Protein AF-A0A976L1T9-F1 (afdb_monomer_lite)

Sequence (198 aa):
MYKLLLKQFIIVALIILAILSIVFGAVLPWMKSSLYITALIGVRSGKTQTLDNFKAEFNRPLDFYSPIGDEEIVKFLGSDVISSAIVQNKQSPQIKQLVQLLADYIAPHLLLDDTRHILIGAQLYTMLWQVSGDENSFQKSEFYYKKAYEIGPKLPPVLYGMLDLYRLKGDEVNAEKIRGEILKYWPDDESVKTILKQ

Structure (mmCIF, N/CA/C/O backbone):
data_AF-A0A976L1T9-F1
#
_entry.id   AF-A0A976L1T9-F1
#
loop_
_atom_site.group_PDB
_atom_site.id
_atom_site.type_symbol
_atom_site.label_atom_id
_atom_site.label_alt_id
_atom_site.label_comp_id
_atom_site.label_asym_id
_atom_site.label_entity_id
_atom_site.label_seq_id
_atom_site.pdbx_PDB_ins_code
_atom_site.Cartn_x
_atom_site.Cartn_y
_atom_site.Cartn_z
_atom_site.occupancy
_atom_site.B_iso_or_equiv
_atom_site.auth_seq_id
_atom_site.auth_comp_id
_atom_site.auth_asym_id
_atom_site.auth_atom_id
_atom_site.pdbx_PDB_model_num
ATOM 1 N N . MET A 1 1 ? 22.544 -11.500 -55.490 1.00 69.38 1 MET A N 1
ATOM 2 C CA . MET A 1 1 ? 22.874 -10.245 -54.779 1.00 69.38 1 MET A CA 1
ATOM 3 C C . MET A 1 1 ? 21.749 -9.789 -53.842 1.00 69.38 1 MET A C 1
ATOM 5 O O . MET A 1 1 ? 21.979 -9.746 -52.643 1.00 69.38 1 MET A O 1
ATOM 9 N N . TYR A 1 2 ? 20.519 -9.579 -54.332 1.00 76.38 2 TYR A N 1
ATOM 10 C CA . TYR A 1 2 ? 19.371 -9.123 -53.518 1.00 76.38 2 TYR A CA 1
ATOM 11 C C . TYR A 1 2 ? 19.056 -9.997 -52.283 1.00 76.38 2 TYR A C 1
ATOM 13 O O . TYR A 1 2 ? 18.913 -9.486 -51.178 1.00 76.38 2 TYR A O 1
ATOM 21 N N . LYS A 1 3 ? 19.056 -11.333 -52.429 1.00 79.19 3 LYS A N 1
ATOM 22 C CA . LYS A 1 3 ? 18.840 -12.266 -51.302 1.00 79.19 3 LYS A CA 1
ATOM 23 C C . LYS A 1 3 ? 19.907 -12.172 -50.201 1.00 79.19 3 LYS A C 1
ATOM 25 O O . LYS A 1 3 ? 19.621 -12.512 -49.059 1.00 79.19 3 LYS A O 1
ATOM 30 N N . LEU A 1 4 ? 21.131 -11.760 -50.538 1.00 83.00 4 LEU A N 1
ATOM 31 C CA . LEU A 1 4 ? 22.232 -11.656 -49.576 1.00 83.00 4 LEU A CA 1
ATOM 32 C C . LEU A 1 4 ? 22.112 -10.360 -48.762 1.00 83.00 4 LEU A C 1
ATOM 34 O O . LEU A 1 4 ? 22.218 -10.398 -47.540 1.00 83.00 4 LEU A O 1
ATOM 38 N N . LEU A 1 5 ? 21.776 -9.255 -49.438 1.00 88.38 5 LEU A N 1
ATOM 39 C CA . LEU A 1 5 ? 21.481 -7.964 -48.810 1.00 88.38 5 LEU A CA 1
ATOM 40 C C . LEU A 1 5 ? 20.259 -8.050 -47.882 1.00 88.38 5 LEU A C 1
ATOM 42 O O . LEU A 1 5 ? 20.305 -7.553 -46.762 1.00 88.38 5 LEU A O 1
ATOM 46 N N . LEU A 1 6 ? 19.201 -8.758 -48.298 1.00 92.50 6 LEU A N 1
ATOM 47 C CA . LEU A 1 6 ? 18.017 -8.977 -47.460 1.00 92.50 6 LEU A CA 1
ATOM 48 C C . LEU A 1 6 ? 18.348 -9.764 -46.181 1.00 92.50 6 LEU A C 1
ATOM 50 O O . LEU A 1 6 ? 17.897 -9.400 -45.101 1.00 92.50 6 LEU A O 1
ATOM 54 N N . LYS A 1 7 ? 19.168 -10.820 -46.280 1.00 90.62 7 LYS A N 1
ATOM 55 C CA . LYS A 1 7 ? 19.613 -11.590 -45.105 1.00 90.62 7 LYS A CA 1
ATOM 56 C C . LYS A 1 7 ? 20.437 -10.737 -44.141 1.00 90.62 7 LYS A C 1
ATOM 58 O O . LYS A 1 7 ? 20.210 -10.807 -42.940 1.00 90.62 7 LYS A O 1
ATOM 63 N N . GLN A 1 8 ? 21.361 -9.929 -44.658 1.00 93.88 8 GLN A N 1
ATOM 64 C CA . GLN A 1 8 ? 22.164 -9.017 -43.838 1.00 93.88 8 GLN A CA 1
ATOM 65 C C . GLN A 1 8 ? 21.286 -7.986 -43.125 1.00 93.88 8 GLN A C 1
ATOM 67 O O . GLN A 1 8 ? 21.451 -7.780 -41.927 1.00 93.88 8 GLN A O 1
ATOM 72 N N . PHE A 1 9 ? 20.308 -7.409 -43.826 1.00 96.06 9 PHE A N 1
ATOM 73 C CA . PHE A 1 9 ? 19.349 -6.482 -43.229 1.00 96.06 9 PHE A CA 1
ATOM 74 C C . PHE A 1 9 ? 18.552 -7.127 -42.087 1.00 96.06 9 PHE A C 1
ATOM 76 O O . PHE A 1 9 ? 18.469 -6.557 -41.004 1.00 96.06 9 PHE A O 1
ATOM 83 N N . ILE A 1 10 ? 18.025 -8.340 -42.294 1.00 96.12 10 ILE A N 1
ATOM 84 C CA . ILE A 1 10 ? 17.279 -9.073 -41.258 1.00 96.12 10 ILE A CA 1
ATOM 85 C C . ILE A 1 10 ? 18.162 -9.344 -40.035 1.00 96.12 10 ILE A C 1
ATOM 87 O O . ILE A 1 10 ? 17.720 -9.133 -38.911 1.00 96.12 10 ILE A O 1
ATOM 91 N N . ILE A 1 11 ? 19.412 -9.773 -40.235 1.00 96.94 11 ILE A N 1
ATOM 92 C CA . ILE A 1 11 ? 20.345 -10.033 -39.129 1.00 96.94 11 ILE A CA 1
ATOM 93 C C . ILE A 1 11 ? 20.607 -8.753 -38.330 1.00 96.94 11 ILE A C 1
ATOM 95 O O . ILE A 1 11 ? 20.524 -8.776 -37.105 1.00 96.94 11 ILE A O 1
ATOM 99 N N . VAL A 1 12 ? 20.866 -7.629 -39.003 1.00 96.50 12 VAL A N 1
ATOM 100 C CA . VAL A 1 12 ? 21.076 -6.336 -38.334 1.00 96.50 12 VAL A CA 1
ATOM 101 C C . VAL A 1 12 ? 19.827 -5.910 -37.561 1.00 96.50 12 VAL A C 1
ATOM 103 O O . VAL A 1 12 ? 19.937 -5.521 -36.401 1.00 96.50 12 VAL A O 1
ATOM 106 N N . ALA A 1 13 ? 18.638 -6.044 -38.153 1.00 96.38 13 ALA A N 1
ATOM 107 C CA . ALA A 1 13 ? 17.380 -5.726 -37.482 1.00 96.38 13 ALA A CA 1
ATOM 108 C C . ALA A 1 13 ? 17.155 -6.590 -36.228 1.00 96.38 13 ALA A C 1
ATOM 110 O O . ALA A 1 13 ? 16.763 -6.067 -35.187 1.00 96.38 13 ALA A O 1
ATOM 111 N N . LEU A 1 14 ? 17.455 -7.891 -36.296 1.00 97.12 14 LEU A N 1
ATOM 112 C CA . LEU A 1 14 ? 17.352 -8.799 -35.151 1.00 97.12 14 LEU A CA 1
ATOM 113 C C . LEU A 1 14 ? 18.354 -8.458 -34.043 1.00 97.12 14 LEU A C 1
ATOM 115 O O . LEU A 1 14 ? 17.995 -8.516 -32.871 1.00 97.12 14 LEU A O 1
ATOM 119 N N . ILE A 1 15 ? 19.582 -8.067 -34.393 1.00 97.38 15 ILE A N 1
ATOM 120 C CA . ILE A 1 15 ? 20.583 -7.616 -33.414 1.00 97.38 15 ILE A CA 1
ATOM 121 C C . ILE A 1 15 ? 20.100 -6.346 -32.709 1.00 97.38 15 ILE A C 1
ATOM 123 O O . ILE A 1 15 ? 20.163 -6.267 -31.484 1.00 97.38 15 ILE A O 1
ATOM 127 N N . ILE A 1 16 ? 19.575 -5.373 -33.460 1.00 96.88 16 ILE A N 1
ATOM 128 C CA . ILE A 1 16 ? 19.024 -4.138 -32.888 1.00 96.88 16 ILE A CA 1
ATOM 129 C C . ILE A 1 16 ? 17.862 -4.463 -31.945 1.00 96.88 16 ILE A C 1
ATOM 131 O O . ILE A 1 16 ? 17.845 -3.977 -30.817 1.00 96.88 16 ILE A O 1
ATOM 135 N N . LEU A 1 17 ? 16.928 -5.321 -32.365 1.00 96.75 17 LEU A N 1
ATOM 136 C CA . LEU A 1 17 ? 15.813 -5.754 -31.521 1.00 96.75 17 LEU A CA 1
ATOM 137 C C . LEU A 1 17 ? 16.296 -6.448 -30.245 1.00 96.75 17 LEU A C 1
ATOM 139 O O . LEU A 1 17 ? 15.804 -6.122 -29.172 1.00 96.75 17 LEU A O 1
ATOM 143 N N . ALA A 1 18 ? 17.285 -7.339 -30.332 1.00 96.50 18 ALA A N 1
ATOM 144 C CA . ALA A 1 18 ? 17.843 -8.016 -29.164 1.00 96.50 18 ALA A CA 1
ATOM 145 C C . ALA A 1 18 ? 18.476 -7.028 -28.171 1.00 96.50 18 ALA A C 1
ATOM 147 O O . ALA A 1 18 ? 18.239 -7.127 -26.967 1.00 96.50 18 ALA A O 1
ATOM 148 N N . ILE A 1 19 ? 19.233 -6.042 -28.665 1.00 96.44 19 ILE A N 1
ATOM 149 C CA . ILE A 1 19 ? 19.816 -4.987 -27.826 1.00 96.44 19 ILE A CA 1
ATOM 150 C C . ILE A 1 19 ? 18.706 -4.174 -27.153 1.00 96.44 19 ILE A C 1
ATOM 152 O O . ILE A 1 19 ? 18.757 -3.961 -25.942 1.00 96.44 19 ILE A O 1
ATOM 156 N N . LEU A 1 20 ? 17.677 -3.768 -27.902 1.00 93.94 20 LEU A N 1
ATOM 157 C CA . LEU A 1 20 ? 16.535 -3.043 -27.346 1.00 93.94 20 LEU A CA 1
ATOM 158 C C . LEU A 1 20 ? 15.808 -3.878 -26.282 1.00 93.94 20 LEU A C 1
ATOM 160 O O . LEU A 1 20 ? 15.523 -3.364 -25.205 1.00 93.94 20 LEU A O 1
ATOM 164 N N . SER A 1 21 ? 15.576 -5.171 -26.512 1.00 91.75 21 SER A N 1
ATOM 165 C CA . SER A 1 21 ? 14.955 -6.053 -25.517 1.00 91.75 21 SER A CA 1
ATOM 166 C C . SER A 1 21 ? 15.762 -6.139 -24.222 1.00 91.75 21 SER A C 1
ATOM 168 O O . SER A 1 21 ? 15.173 -6.120 -23.146 1.00 91.75 21 SER A O 1
ATOM 170 N N . ILE A 1 22 ? 17.095 -6.180 -24.293 1.00 93.31 22 ILE A N 1
ATOM 171 C CA . ILE A 1 22 ? 17.951 -6.185 -23.096 1.00 93.31 22 ILE A CA 1
ATOM 172 C C . ILE A 1 22 ? 17.872 -4.838 -22.368 1.00 93.31 22 ILE A C 1
ATOM 174 O O . ILE A 1 22 ? 17.711 -4.800 -21.148 1.00 93.31 22 ILE A O 1
ATOM 178 N N . VAL A 1 23 ? 17.953 -3.728 -23.105 1.00 91.38 23 VAL A N 1
ATOM 179 C CA . VAL A 1 23 ? 17.929 -2.382 -22.515 1.00 91.38 23 VAL A CA 1
ATOM 180 C C . VAL A 1 23 ? 16.596 -2.117 -21.816 1.00 91.38 23 VAL A C 1
ATOM 182 O O . VAL A 1 23 ? 16.578 -1.758 -20.640 1.00 91.38 23 VAL A O 1
ATOM 185 N N . PHE A 1 24 ? 15.482 -2.339 -22.511 1.00 88.88 24 PHE A N 1
ATOM 186 C CA . PHE A 1 24 ? 14.145 -2.033 -22.005 1.00 88.88 24 PHE A CA 1
ATOM 187 C C . PHE A 1 24 ? 13.598 -3.116 -21.064 1.00 88.88 24 PHE A C 1
ATOM 189 O O . PHE A 1 24 ? 12.870 -2.792 -20.134 1.00 88.88 24 PHE A O 1
ATOM 196 N N . GLY A 1 25 ? 13.954 -4.386 -21.265 1.00 84.94 25 GLY A N 1
ATOM 197 C CA . GLY A 1 25 ? 13.443 -5.499 -20.461 1.00 84.94 25 GLY A CA 1
ATOM 198 C C . GLY A 1 25 ? 14.256 -5.817 -19.206 1.00 84.94 25 GLY A C 1
ATOM 199 O O . GLY A 1 25 ? 13.710 -6.409 -18.282 1.00 84.94 25 GLY A O 1
ATOM 200 N N . ALA A 1 26 ? 15.539 -5.443 -19.152 1.00 87.38 26 ALA A N 1
ATOM 201 C CA . ALA A 1 26 ? 16.414 -5.799 -18.033 1.00 87.38 26 ALA A CA 1
ATOM 202 C C . ALA A 1 26 ? 17.182 -4.605 -17.457 1.00 87.38 26 ALA A C 1
ATOM 204 O O . ALA A 1 26 ? 17.125 -4.374 -16.252 1.00 87.38 26 ALA A O 1
ATOM 205 N N . VAL A 1 27 ? 17.878 -3.826 -18.294 1.00 89.62 27 VAL A N 1
ATOM 206 C CA . VAL A 1 27 ? 18.786 -2.770 -17.805 1.00 89.62 27 VAL A CA 1
ATOM 207 C C . VAL A 1 27 ? 18.021 -1.623 -17.147 1.00 89.62 27 VAL A C 1
ATOM 209 O O . VAL A 1 27 ? 18.325 -1.277 -16.007 1.00 89.62 27 VAL A O 1
ATOM 212 N N . LEU A 1 28 ? 17.026 -1.046 -17.830 1.00 88.19 28 LEU A N 1
ATOM 213 C CA . LEU A 1 28 ? 16.236 0.061 -17.280 1.00 88.19 28 LEU A CA 1
ATOM 214 C C . LEU A 1 28 ? 15.466 -0.342 -16.006 1.00 88.19 28 LEU A C 1
ATOM 216 O O . LEU A 1 28 ? 15.592 0.381 -15.014 1.00 88.19 28 LEU A O 1
ATOM 220 N N . PRO A 1 29 ? 14.767 -1.499 -15.957 1.00 84.69 29 PRO A N 1
ATOM 221 C CA . PRO A 1 29 ? 14.143 -1.967 -14.720 1.00 84.69 29 PRO A CA 1
ATOM 222 C C . PRO A 1 29 ? 15.149 -2.153 -13.582 1.00 84.69 29 PRO A C 1
ATOM 224 O O . PRO A 1 29 ? 14.938 -1.636 -12.488 1.00 84.69 29 PRO A O 1
ATOM 227 N N . TRP A 1 30 ? 16.288 -2.806 -13.841 1.00 87.19 30 TRP A N 1
ATOM 228 C CA . TRP A 1 30 ? 17.322 -3.017 -12.826 1.00 87.19 30 TRP A CA 1
ATOM 229 C C . TRP A 1 30 ? 17.869 -1.699 -12.265 1.00 87.19 30 TRP A C 1
ATOM 231 O O . TRP A 1 30 ? 17.998 -1.555 -11.048 1.00 87.19 30 TRP A O 1
ATOM 241 N N . MET A 1 31 ? 18.147 -0.715 -13.127 1.00 88.00 31 MET A N 1
ATOM 242 C CA . MET A 1 31 ? 18.598 0.610 -12.692 1.00 88.00 31 MET A CA 1
ATOM 243 C C . MET A 1 31 ? 17.554 1.292 -11.806 1.00 88.00 31 MET A C 1
ATOM 245 O O . MET A 1 31 ? 17.899 1.807 -10.741 1.00 88.00 31 MET A O 1
ATOM 249 N N . LYS A 1 32 ? 16.279 1.250 -12.207 1.00 85.44 32 LYS A N 1
ATOM 250 C CA . LYS A 1 32 ? 15.170 1.831 -11.445 1.00 85.44 32 LYS A CA 1
ATOM 251 C C . LYS A 1 32 ? 15.024 1.180 -10.066 1.00 85.44 32 LYS A C 1
ATOM 253 O O . LYS A 1 32 ? 15.012 1.881 -9.054 1.00 85.44 32 LYS A O 1
ATOM 258 N N . SER A 1 33 ? 15.018 -0.152 -10.003 1.00 83.06 33 SER A N 1
ATOM 259 C CA . SER A 1 33 ? 14.962 -0.901 -8.742 1.00 83.06 33 SER A CA 1
ATOM 260 C C . SER A 1 33 ? 16.185 -0.638 -7.858 1.00 83.06 33 SER A C 1
ATOM 262 O O . SER A 1 33 ? 16.047 -0.484 -6.647 1.00 83.06 33 SER A O 1
ATOM 264 N N . SER A 1 34 ? 17.384 -0.524 -8.437 1.00 86.25 34 SER A N 1
ATOM 265 C CA . SER A 1 34 ? 18.603 -0.202 -7.685 1.00 86.25 34 SER A CA 1
ATOM 266 C C . SER A 1 34 ? 18.544 1.196 -7.064 1.00 86.25 34 SER A C 1
ATOM 268 O O . SER A 1 34 ? 18.953 1.376 -5.913 1.00 86.25 34 SER A O 1
ATOM 270 N N . LEU A 1 35 ? 18.034 2.190 -7.800 1.00 86.44 35 LEU A N 1
ATOM 271 C CA . LEU A 1 35 ? 17.810 3.539 -7.274 1.00 86.44 35 LEU A CA 1
ATOM 272 C C . LEU A 1 35 ? 16.802 3.511 -6.118 1.00 86.44 35 LEU A C 1
ATOM 274 O O . LEU A 1 35 ? 17.032 4.143 -5.090 1.00 86.44 35 LEU A O 1
ATOM 278 N N . TYR A 1 36 ? 15.735 2.722 -6.253 1.00 82.69 36 TYR A N 1
ATOM 279 C CA . TYR A 1 36 ? 14.705 2.581 -5.229 1.00 82.69 36 TYR A CA 1
ATOM 280 C C . TYR A 1 36 ? 15.250 1.949 -3.941 1.00 82.69 36 TYR A C 1
ATOM 282 O O . TYR A 1 36 ? 15.068 2.494 -2.854 1.00 82.69 36 TYR A O 1
ATOM 290 N N . ILE A 1 37 ? 15.988 0.841 -4.054 1.00 80.06 37 ILE A N 1
ATOM 291 C CA . ILE A 1 37 ? 16.617 0.174 -2.903 1.00 80.06 37 ILE A CA 1
ATOM 292 C C . ILE A 1 37 ? 17.591 1.122 -2.196 1.00 80.06 37 ILE A C 1
ATOM 294 O O . ILE A 1 37 ? 17.640 1.159 -0.967 1.00 80.06 37 ILE A O 1
ATOM 298 N N . THR A 1 38 ? 18.338 1.923 -2.959 1.00 83.94 38 THR A N 1
ATOM 299 C CA . THR A 1 38 ? 19.263 2.917 -2.398 1.00 83.94 38 THR A CA 1
ATOM 300 C C . THR A 1 38 ? 18.514 3.970 -1.578 1.00 83.94 38 THR A C 1
ATOM 302 O O . THR A 1 38 ? 18.892 4.224 -0.431 1.00 83.94 38 THR A O 1
ATOM 305 N N . ALA A 1 39 ? 17.412 4.507 -2.111 1.00 78.06 39 ALA A N 1
ATOM 306 C CA . ALA A 1 39 ? 16.552 5.451 -1.396 1.00 78.06 39 ALA A CA 1
ATOM 307 C C . ALA A 1 39 ? 15.977 4.830 -0.109 1.00 78.06 39 ALA A C 1
ATOM 309 O O . ALA A 1 39 ? 16.016 5.437 0.963 1.00 78.06 39 ALA A O 1
ATOM 310 N N . LEU A 1 40 ? 15.529 3.572 -0.177 1.00 74.50 40 LEU A N 1
ATOM 311 C CA . LEU A 1 40 ? 14.988 2.838 0.966 1.00 74.50 40 LEU A CA 1
ATOM 312 C C . LEU A 1 40 ? 16.025 2.627 2.081 1.00 74.50 40 LEU A C 1
ATOM 314 O O . LEU A 1 40 ? 15.725 2.805 3.263 1.00 74.50 40 LEU A O 1
ATOM 318 N N . ILE A 1 41 ? 17.261 2.273 1.722 1.00 73.50 41 ILE A N 1
ATOM 319 C CA . ILE A 1 41 ? 18.378 2.162 2.671 1.00 73.50 41 ILE A CA 1
ATOM 320 C C . ILE A 1 41 ? 18.678 3.531 3.304 1.00 73.50 41 ILE A C 1
ATOM 322 O O . ILE A 1 41 ? 18.942 3.610 4.509 1.00 73.50 41 ILE A O 1
ATOM 326 N N . GLY A 1 42 ? 18.580 4.618 2.532 1.00 71.81 42 GLY A N 1
ATOM 327 C CA . GLY A 1 42 ? 18.670 5.996 3.026 1.00 71.81 42 GLY A CA 1
ATOM 328 C C . GLY A 1 42 ? 17.656 6.299 4.136 1.00 71.81 42 GLY A C 1
ATOM 329 O O . GLY A 1 42 ? 18.035 6.811 5.193 1.00 71.81 42 GLY A O 1
ATOM 330 N N . VAL A 1 43 ? 16.400 5.881 3.949 1.00 68.12 43 VAL A N 1
ATOM 331 C CA . VAL A 1 43 ? 15.337 6.017 4.962 1.00 68.12 43 VAL A CA 1
ATOM 332 C C . VAL A 1 43 ? 15.594 5.163 6.190 1.00 68.12 43 VAL A C 1
ATOM 334 O O . VAL A 1 43 ? 15.571 5.666 7.314 1.00 68.12 43 VAL A O 1
ATOM 337 N N . ARG A 1 44 ? 15.896 3.876 6.001 1.00 65.81 44 ARG A N 1
ATOM 338 C CA . ARG A 1 44 ? 16.116 2.934 7.110 1.00 65.81 44 ARG A CA 1
ATOM 339 C C . ARG A 1 44 ? 17.321 3.310 7.971 1.00 65.81 44 ARG A C 1
ATOM 341 O O . ARG A 1 44 ? 17.302 3.081 9.173 1.00 65.81 44 ARG A O 1
ATOM 348 N N . SER A 1 45 ? 18.348 3.910 7.371 1.00 66.56 45 SER A N 1
ATOM 349 C CA . SER A 1 45 ? 19.543 4.389 8.079 1.00 66.56 45 SER A CA 1
ATOM 350 C C . SER A 1 45 ? 19.350 5.731 8.799 1.00 66.56 45 SER A C 1
ATOM 352 O O . SER A 1 45 ? 20.285 6.217 9.432 1.00 66.56 45 SER A O 1
ATOM 354 N N . GLY A 1 46 ? 18.161 6.339 8.714 1.00 59.50 46 GLY A N 1
ATOM 355 C CA . GLY A 1 46 ? 17.849 7.601 9.382 1.00 59.50 46 GLY A CA 1
ATOM 356 C C . GLY A 1 46 ? 18.547 8.819 8.774 1.00 59.50 46 GLY A C 1
ATOM 357 O O . GLY A 1 46 ? 18.636 9.844 9.444 1.00 59.50 46 GLY A O 1
ATOM 358 N N . LYS A 1 47 ? 19.048 8.733 7.530 1.00 60.19 47 LYS A N 1
ATOM 359 C CA . LYS A 1 47 ? 19.670 9.863 6.808 1.00 60.19 47 LYS A CA 1
ATOM 360 C C . LYS A 1 47 ? 18.634 10.836 6.233 1.00 60.19 47 LYS A C 1
ATOM 362 O O . LYS A 1 47 ? 18.906 12.027 6.087 1.00 60.19 47 LYS A O 1
ATOM 367 N N . THR A 1 48 ? 17.426 10.358 5.951 1.00 57.53 48 THR A N 1
ATOM 368 C CA . THR A 1 48 ? 1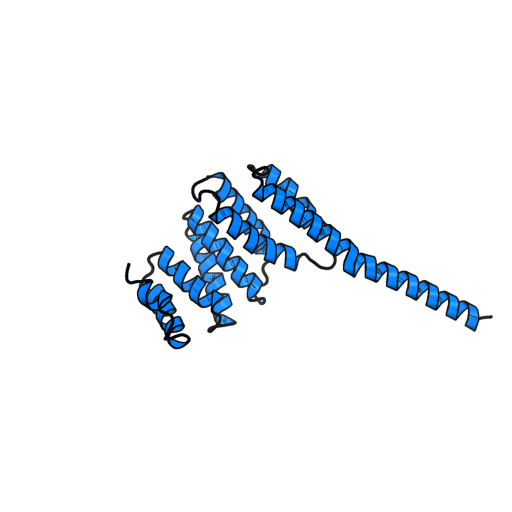6.304 11.179 5.477 1.00 57.53 48 THR A CA 1
ATOM 369 C C . THR A 1 48 ? 15.397 11.563 6.646 1.00 57.53 48 THR A C 1
ATOM 371 O O . THR A 1 48 ? 14.338 10.975 6.850 1.00 57.53 48 THR A O 1
ATOM 374 N N . GLN A 1 49 ? 15.828 12.537 7.449 1.00 56.53 49 GLN A N 1
ATOM 375 C CA . GLN A 1 49 ? 15.030 13.061 8.573 1.00 56.53 49 GLN A CA 1
ATOM 376 C C . GLN A 1 49 ? 14.152 14.257 8.176 1.00 56.53 49 GLN A C 1
ATOM 378 O O . GLN A 1 49 ? 13.396 14.775 8.996 1.00 56.53 49 GLN A O 1
ATOM 383 N N . THR A 1 50 ? 14.264 14.713 6.925 1.00 59.50 50 THR A N 1
ATOM 384 C CA . THR A 1 50 ? 13.584 15.898 6.400 1.00 59.50 50 THR A CA 1
ATOM 385 C C . THR A 1 50 ? 12.867 15.593 5.087 1.00 59.50 50 THR A C 1
ATOM 387 O O . THR A 1 50 ? 13.274 14.717 4.319 1.00 59.50 50 THR A O 1
ATOM 390 N N . LEU A 1 51 ? 11.804 16.358 4.828 1.00 58.56 51 LEU A N 1
ATOM 391 C CA . LEU A 1 51 ? 11.017 16.347 3.592 1.00 58.56 51 LEU A CA 1
ATOM 392 C C . LEU A 1 51 ? 11.890 16.491 2.335 1.00 58.56 51 LEU A C 1
ATOM 394 O O . LEU A 1 51 ? 11.706 15.753 1.369 1.00 58.56 51 LEU A O 1
ATOM 398 N N . ASP A 1 52 ? 12.847 17.416 2.357 1.00 65.81 52 ASP A N 1
ATOM 399 C CA . ASP A 1 52 ? 13.696 17.691 1.196 1.00 65.81 52 ASP A CA 1
ATOM 400 C C . ASP A 1 52 ? 14.635 16.523 0.897 1.00 65.81 52 ASP A C 1
ATOM 402 O O . ASP A 1 52 ? 14.802 16.150 -0.263 1.00 65.81 52 ASP A O 1
ATOM 406 N N . ASN A 1 53 ? 15.165 15.874 1.938 1.00 68.44 53 ASN A N 1
ATOM 407 C CA . ASN A 1 53 ? 15.990 14.682 1.772 1.00 68.44 53 ASN A CA 1
ATOM 408 C C . ASN A 1 53 ? 15.150 13.502 1.272 1.00 68.44 53 ASN A C 1
ATOM 410 O O . ASN A 1 53 ? 15.599 12.763 0.406 1.00 68.44 53 ASN A O 1
ATOM 414 N N . PHE A 1 54 ? 13.918 13.339 1.763 1.00 69.19 54 PHE A N 1
ATOM 415 C CA . PHE A 1 54 ? 13.026 12.292 1.264 1.00 69.19 54 PHE A CA 1
ATOM 416 C C . PHE A 1 54 ? 12.709 12.477 -0.228 1.00 69.19 54 PHE A C 1
ATOM 418 O O . PHE A 1 54 ? 12.858 11.539 -1.008 1.00 69.19 54 PHE A O 1
ATOM 425 N N . LYS A 1 55 ? 12.339 13.695 -0.644 1.00 69.00 55 LYS A N 1
ATOM 426 C CA . LYS A 1 55 ? 12.098 14.023 -2.057 1.00 69.00 55 LYS A CA 1
ATOM 427 C C . LYS A 1 55 ? 13.347 13.825 -2.906 1.00 69.00 55 LYS A C 1
ATOM 429 O O . LYS A 1 55 ? 13.259 13.220 -3.964 1.00 69.00 55 LYS A O 1
ATOM 434 N N . ALA A 1 56 ? 14.508 14.290 -2.453 1.00 75.38 56 ALA A N 1
ATOM 435 C CA . ALA A 1 56 ? 15.754 14.117 -3.193 1.00 75.38 56 ALA A CA 1
ATOM 436 C C . ALA A 1 56 ? 16.091 12.633 -3.426 1.00 75.38 56 ALA A C 1
ATOM 438 O O . ALA A 1 56 ? 16.512 12.266 -4.524 1.00 75.38 56 ALA A O 1
ATOM 439 N N . GLU A 1 57 ? 15.866 11.783 -2.421 1.00 75.69 57 GLU A N 1
ATOM 440 C CA . GLU A 1 57 ? 16.150 10.350 -2.513 1.00 75.69 57 GLU A CA 1
ATOM 441 C C . GLU A 1 57 ? 15.115 9.595 -3.357 1.00 75.69 57 GLU A C 1
ATOM 443 O O . GLU A 1 57 ? 15.506 8.752 -4.159 1.00 75.69 57 GLU A O 1
ATOM 448 N N . PHE A 1 58 ? 13.816 9.903 -3.237 1.00 75.31 58 PHE A N 1
ATOM 449 C CA . PHE A 1 58 ? 12.763 9.175 -3.959 1.00 75.31 58 PHE A CA 1
ATOM 450 C C . PHE A 1 58 ? 12.427 9.737 -5.338 1.00 75.31 58 PHE A C 1
ATOM 452 O O . PHE A 1 58 ? 12.094 8.947 -6.215 1.00 75.31 58 PHE A O 1
ATOM 459 N N . ASN A 1 59 ? 12.588 11.035 -5.604 1.00 77.69 59 ASN A N 1
ATOM 460 C CA . ASN A 1 59 ? 12.391 11.572 -6.957 1.00 77.69 59 ASN A CA 1
ATOM 461 C C . ASN A 1 59 ? 13.310 10.868 -7.958 1.00 77.69 59 ASN A C 1
ATOM 463 O O . ASN A 1 59 ? 12.933 10.613 -9.089 1.00 77.69 59 ASN A O 1
ATOM 467 N N . ARG A 1 60 ? 14.512 10.474 -7.532 1.00 80.75 60 ARG A N 1
ATOM 468 C CA . ARG A 1 60 ? 15.486 9.831 -8.410 1.00 80.75 60 ARG A CA 1
ATOM 469 C C . ARG A 1 60 ? 15.023 8.475 -8.974 1.00 80.75 60 ARG A C 1
ATOM 471 O O . ARG A 1 60 ? 15.093 8.325 -10.190 1.00 80.75 60 ARG A O 1
ATOM 478 N N . PRO A 1 61 ? 14.578 7.484 -8.175 1.00 77.56 61 PRO A N 1
ATOM 479 C CA . PRO A 1 61 ? 13.967 6.268 -8.709 1.00 77.56 61 PRO A CA 1
ATOM 480 C C . PRO A 1 61 ? 12.598 6.500 -9.348 1.00 77.56 61 PRO A C 1
ATOM 482 O O . PRO A 1 61 ? 12.254 5.784 -10.284 1.00 77.56 61 PRO A O 1
ATOM 485 N N . LEU A 1 62 ? 11.822 7.467 -8.858 1.00 74.06 62 LEU A N 1
ATOM 486 C CA . LEU A 1 62 ? 10.461 7.712 -9.332 1.00 74.06 62 LEU A CA 1
ATOM 487 C C . LEU A 1 62 ? 10.429 8.385 -10.713 1.00 74.06 62 LEU A C 1
ATOM 489 O O . LEU A 1 62 ? 9.710 7.927 -11.596 1.00 74.06 62 LEU A O 1
ATOM 493 N N . ASP A 1 63 ? 11.278 9.386 -10.942 1.00 80.12 63 ASP A N 1
ATOM 494 C CA . ASP A 1 63 ? 11.411 10.093 -12.223 1.00 80.12 63 ASP A CA 1
ATOM 495 C C . ASP A 1 63 ? 12.243 9.302 -13.246 1.00 80.12 63 ASP A C 1
ATOM 497 O O . ASP A 1 63 ? 12.320 9.663 -14.425 1.00 80.12 63 ASP A O 1
ATOM 501 N N . PHE A 1 64 ? 12.900 8.217 -12.821 1.00 82.88 64 PHE A N 1
ATOM 502 C CA . PHE A 1 64 ? 13.682 7.386 -13.724 1.00 82.88 64 PHE A CA 1
ATOM 503 C C . PHE A 1 64 ? 12.754 6.642 -14.685 1.00 82.88 64 PHE A C 1
ATOM 505 O O . PHE A 1 64 ? 11.949 5.801 -14.277 1.00 82.88 64 PHE A O 1
ATOM 512 N N . TYR A 1 65 ? 12.891 6.915 -15.982 1.00 81.31 65 TYR A N 1
ATOM 513 C CA . TYR A 1 65 ? 12.131 6.205 -17.001 1.00 81.31 65 TYR A CA 1
ATOM 514 C C . TYR A 1 65 ? 12.505 4.719 -17.024 1.00 81.31 65 TYR A C 1
ATOM 516 O O . TYR A 1 65 ? 13.657 4.347 -17.250 1.00 81.31 65 TYR A O 1
ATOM 524 N N . SER A 1 66 ? 11.502 3.864 -16.863 1.00 77.88 66 SER A N 1
ATOM 525 C CA . SER A 1 66 ? 11.598 2.443 -17.165 1.00 77.88 66 SER A CA 1
ATOM 526 C C . SER A 1 66 ? 10.256 1.985 -17.722 1.00 77.88 66 SER A C 1
ATOM 528 O O . SER A 1 66 ? 9.227 2.336 -17.149 1.00 77.88 66 SER A O 1
ATOM 530 N N . PRO A 1 67 ? 10.230 1.192 -18.805 1.00 72.19 67 PRO A N 1
ATOM 531 C CA . PRO A 1 67 ? 8.980 0.660 -19.349 1.00 72.19 67 PRO A CA 1
ATOM 532 C C . PRO A 1 67 ? 8.272 -0.302 -18.380 1.00 72.19 67 PRO A C 1
ATOM 534 O O . PRO A 1 67 ? 7.099 -0.607 -18.571 1.00 72.19 67 PRO A O 1
ATOM 537 N N . ILE A 1 68 ? 8.992 -0.814 -17.375 1.00 69.69 68 ILE A N 1
ATOM 538 C CA . ILE A 1 68 ? 8.519 -1.781 -16.381 1.00 69.69 68 ILE A CA 1
ATOM 539 C C . ILE A 1 68 ? 9.056 -1.348 -15.005 1.00 69.69 68 ILE A C 1
ATOM 541 O O . ILE A 1 68 ? 10.236 -1.008 -14.892 1.00 69.69 68 ILE A O 1
ATOM 545 N N . GLY A 1 69 ? 8.220 -1.363 -13.961 1.00 65.94 69 GLY A N 1
ATOM 546 C CA . GLY A 1 69 ? 8.664 -1.193 -12.565 1.00 65.94 69 GLY A CA 1
ATOM 547 C C . GLY A 1 69 ? 8.030 -0.045 -11.770 1.00 65.94 69 GLY A C 1
ATOM 548 O O . GLY A 1 69 ? 8.224 0.009 -10.559 1.00 65.94 69 GLY A O 1
ATOM 549 N N . ASP A 1 70 ? 7.243 0.842 -12.388 1.00 67.62 70 ASP A N 1
ATOM 550 C CA . ASP A 1 70 ? 6.478 1.868 -11.648 1.00 67.62 70 ASP A CA 1
ATOM 551 C C . ASP A 1 70 ? 5.476 1.245 -10.674 1.00 67.62 70 ASP A C 1
ATOM 553 O O . ASP A 1 70 ? 5.409 1.599 -9.499 1.00 67.62 70 ASP A O 1
ATOM 557 N N . GLU A 1 71 ? 4.749 0.244 -11.161 1.00 68.19 71 GLU A N 1
ATOM 558 C CA . GLU A 1 71 ? 3.794 -0.532 -10.380 1.00 68.19 71 GLU A CA 1
ATOM 559 C C . GLU A 1 71 ? 4.464 -1.232 -9.187 1.00 68.19 71 GLU A C 1
ATOM 561 O O . GLU A 1 71 ? 3.936 -1.231 -8.075 1.00 68.19 71 GLU A O 1
ATOM 566 N N . GLU A 1 72 ? 5.655 -1.799 -9.396 1.00 67.31 72 GLU A N 1
ATOM 567 C CA . GLU A 1 72 ? 6.413 -2.459 -8.334 1.00 67.31 72 GLU A CA 1
ATOM 568 C C . GLU A 1 72 ? 6.887 -1.455 -7.289 1.00 67.31 72 GLU A C 1
ATOM 570 O O . GLU A 1 72 ? 6.724 -1.707 -6.100 1.00 67.31 72 GLU A O 1
ATOM 575 N N . ILE A 1 73 ? 7.400 -0.291 -7.699 1.00 70.19 73 ILE A N 1
ATOM 576 C CA . ILE A 1 73 ? 7.815 0.744 -6.750 1.00 70.19 73 ILE A CA 1
ATOM 577 C C . ILE A 1 73 ? 6.635 1.221 -5.914 1.00 70.19 73 ILE A C 1
ATOM 579 O O . ILE A 1 73 ? 6.782 1.319 -4.703 1.00 70.19 73 ILE A O 1
ATOM 583 N N . VAL A 1 74 ? 5.463 1.467 -6.502 1.00 66.38 74 VAL A N 1
ATOM 584 C CA . VAL A 1 74 ? 4.269 1.855 -5.733 1.00 66.38 74 VAL A CA 1
ATOM 585 C C . VAL A 1 74 ? 3.889 0.763 -4.725 1.00 66.38 74 VAL A C 1
ATOM 587 O O . VAL A 1 74 ? 3.607 1.066 -3.562 1.00 66.38 74 VAL A O 1
ATOM 590 N N . LYS A 1 75 ? 3.952 -0.510 -5.138 1.00 67.50 75 LYS A N 1
ATOM 591 C CA . LYS A 1 75 ? 3.670 -1.667 -4.275 1.00 67.50 75 LYS A CA 1
ATOM 592 C C . LYS A 1 75 ? 4.652 -1.792 -3.115 1.00 67.50 75 LYS A C 1
ATOM 594 O O . LYS A 1 75 ? 4.227 -1.912 -1.966 1.00 67.50 75 LYS A O 1
ATOM 599 N N . PHE A 1 76 ? 5.948 -1.726 -3.399 1.00 69.06 76 PHE A N 1
ATOM 600 C CA . PHE A 1 76 ? 6.992 -1.850 -2.387 1.00 69.06 76 PHE A CA 1
ATOM 601 C C . PHE A 1 76 ? 7.074 -0.607 -1.500 1.00 69.06 76 PHE A C 1
ATOM 603 O O . PHE A 1 76 ? 7.186 -0.744 -0.290 1.00 69.06 76 PHE A O 1
ATOM 610 N N . LEU A 1 77 ? 6.915 0.604 -2.046 1.00 67.44 77 LEU A N 1
ATOM 611 C CA . LEU A 1 77 ? 6.958 1.859 -1.286 1.00 67.44 77 LEU A CA 1
ATOM 612 C C . LEU A 1 77 ? 5.856 1.918 -0.235 1.00 67.44 77 LEU A C 1
ATOM 614 O O . LEU A 1 77 ? 6.138 2.277 0.907 1.00 67.44 77 LEU A O 1
ATOM 618 N N . GLY A 1 78 ? 4.637 1.512 -0.601 1.00 62.75 78 GLY A N 1
ATOM 619 C CA . GLY A 1 78 ? 3.540 1.372 0.346 1.00 62.75 78 GLY A CA 1
ATOM 620 C C . GLY A 1 78 ? 3.937 0.462 1.506 1.00 62.75 78 GLY A C 1
ATOM 621 O O . GLY A 1 78 ? 4.004 0.913 2.644 1.00 62.75 78 GLY A O 1
ATOM 622 N N . SER A 1 79 ? 4.273 -0.798 1.228 1.00 65.31 79 SER A N 1
ATOM 623 C CA . SER A 1 79 ? 4.563 -1.789 2.273 1.00 65.31 79 SER A CA 1
ATOM 624 C C . SER A 1 79 ? 5.832 -1.499 3.086 1.00 65.31 79 SER A C 1
ATOM 626 O O . SER A 1 79 ? 5.825 -1.647 4.312 1.00 65.31 79 SER A O 1
ATOM 628 N N . ASP A 1 80 ? 6.919 -1.072 2.445 1.00 65.50 80 ASP A N 1
ATOM 629 C CA . ASP A 1 80 ? 8.210 -0.851 3.098 1.00 65.50 80 ASP A CA 1
ATOM 630 C C . ASP A 1 80 ? 8.216 0.411 3.956 1.00 65.50 80 ASP A C 1
ATOM 632 O O . ASP A 1 80 ? 8.772 0.396 5.062 1.00 65.50 80 ASP A O 1
ATOM 636 N N . VAL A 1 81 ? 7.579 1.497 3.497 1.00 59.88 81 VAL A N 1
ATOM 637 C CA . VAL A 1 81 ? 7.508 2.703 4.323 1.00 59.88 81 VAL A CA 1
ATOM 638 C C . VAL A 1 81 ? 6.533 2.511 5.472 1.00 59.88 81 VAL A C 1
ATOM 640 O O . VAL A 1 81 ? 6.891 2.854 6.597 1.00 59.88 81 VAL A O 1
ATOM 643 N N . ILE A 1 82 ? 5.383 1.868 5.238 1.00 61.19 82 ILE A N 1
ATOM 644 C CA . ILE A 1 82 ? 4.455 1.458 6.302 1.00 61.19 82 ILE A CA 1
ATOM 645 C C . ILE A 1 82 ? 5.217 0.683 7.388 1.00 61.19 82 ILE A C 1
ATOM 647 O O . ILE A 1 82 ? 5.186 1.034 8.568 1.00 61.19 82 ILE A O 1
ATOM 651 N N . SER A 1 83 ? 6.007 -0.310 6.989 1.00 60.25 83 SER A N 1
ATOM 652 C CA . SER A 1 83 ? 6.795 -1.109 7.930 1.00 60.25 83 SER A CA 1
ATOM 653 C C . SER A 1 83 ? 7.834 -0.270 8.690 1.00 60.25 83 SER A C 1
ATOM 655 O O . SER A 1 83 ? 8.000 -0.435 9.896 1.00 60.25 83 SER A O 1
ATOM 657 N N . SER A 1 84 ? 8.507 0.674 8.024 1.00 54.69 84 SER A N 1
ATOM 658 C CA . SER A 1 84 ? 9.526 1.527 8.658 1.00 54.69 84 SER A CA 1
ATOM 659 C C . SER A 1 84 ? 8.957 2.625 9.574 1.00 54.69 84 SER A C 1
ATOM 661 O O . SER A 1 84 ? 9.550 2.919 10.612 1.00 54.69 84 SER A O 1
ATOM 663 N N . ALA A 1 85 ? 7.791 3.186 9.241 1.00 53.44 85 ALA A N 1
ATOM 664 C CA . ALA A 1 85 ? 7.111 4.230 10.007 1.00 53.44 85 ALA A CA 1
ATOM 665 C C . ALA A 1 85 ? 6.423 3.685 11.269 1.00 53.44 85 ALA A C 1
ATOM 667 O O . ALA A 1 85 ? 6.245 4.420 12.232 1.00 53.44 85 ALA A O 1
ATOM 668 N N . ILE A 1 86 ? 6.059 2.397 11.290 1.00 52.19 86 ILE A N 1
ATOM 669 C CA . ILE A 1 86 ? 5.545 1.717 12.491 1.00 52.19 86 ILE A CA 1
ATOM 67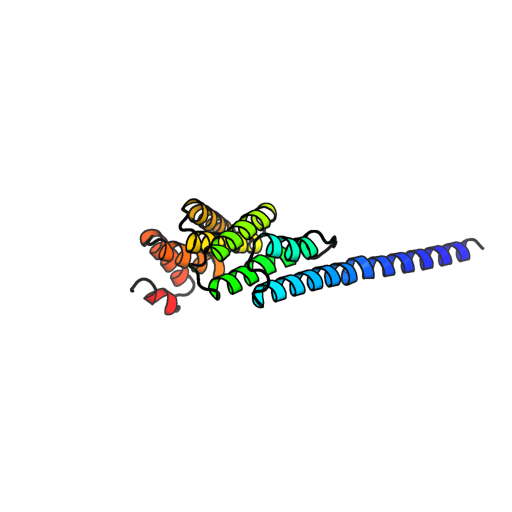0 C C . ILE A 1 86 ? 6.673 1.441 13.495 1.00 52.19 86 ILE A C 1
ATOM 672 O O . ILE A 1 86 ? 6.447 1.515 14.703 1.00 52.19 86 ILE A O 1
ATOM 676 N N . VAL A 1 87 ? 7.877 1.126 13.005 1.00 50.66 87 VAL A N 1
ATOM 677 C CA . VAL A 1 87 ? 9.051 0.809 13.838 1.00 50.66 87 VAL A CA 1
ATOM 678 C C . VAL A 1 87 ? 9.669 2.069 14.452 1.00 50.66 87 VAL A C 1
ATOM 680 O O . VAL A 1 87 ? 10.195 2.017 15.564 1.00 50.66 87 VAL A O 1
ATOM 683 N N . GLN A 1 88 ? 9.592 3.212 13.767 1.00 51.12 88 GLN A N 1
ATOM 684 C CA . GLN A 1 88 ? 10.037 4.493 14.309 1.00 51.12 88 GLN A CA 1
ATOM 685 C C . GLN A 1 88 ? 8.882 5.176 15.059 1.00 51.12 88 GLN A C 1
ATOM 687 O O . GLN A 1 88 ? 7.776 5.299 14.559 1.00 51.12 88 GLN A O 1
ATOM 692 N N . ASN A 1 89 ? 9.136 5.576 16.302 1.00 53.44 89 ASN A N 1
ATOM 693 C CA . ASN A 1 89 ? 8.190 6.129 17.277 1.00 53.44 89 ASN A CA 1
ATOM 694 C C . ASN A 1 89 ? 7.026 6.965 16.673 1.00 53.44 89 ASN A C 1
ATOM 696 O O . ASN A 1 89 ? 7.242 8.112 16.278 1.00 53.44 89 ASN A O 1
ATOM 700 N N . LYS A 1 90 ? 5.795 6.410 16.668 1.00 56.34 90 LYS A N 1
ATOM 701 C CA . LYS A 1 90 ? 4.555 6.926 16.022 1.00 56.34 90 LYS A CA 1
ATOM 702 C C . LYS A 1 90 ? 4.208 8.404 16.280 1.00 56.34 90 LYS A C 1
ATOM 704 O O . LYS A 1 90 ? 3.348 8.950 15.597 1.00 56.34 90 LYS A O 1
ATOM 709 N N . GLN A 1 91 ? 4.839 9.044 17.261 1.00 57.12 91 GLN A N 1
ATOM 710 C CA . GLN A 1 91 ? 4.558 10.417 17.681 1.00 57.12 91 GLN A CA 1
ATOM 711 C C . GLN A 1 91 ? 5.529 11.472 17.125 1.00 57.12 91 GLN A C 1
ATOM 713 O O . GLN A 1 91 ? 5.347 12.655 17.408 1.00 57.12 91 GLN A O 1
ATOM 718 N N . SER A 1 92 ? 6.552 11.103 16.340 1.00 62.47 92 SER A N 1
ATOM 719 C CA . SER A 1 92 ? 7.432 12.119 15.746 1.00 62.47 92 SER A CA 1
ATOM 720 C C . SER A 1 92 ? 6.676 12.959 14.699 1.00 62.47 92 SER A C 1
ATOM 722 O O . SER A 1 92 ? 6.128 12.392 13.747 1.00 62.47 92 SER A O 1
ATOM 724 N N . PRO A 1 93 ? 6.700 14.306 14.785 1.00 65.06 93 PRO A N 1
ATOM 725 C CA . PRO A 1 93 ? 6.134 15.189 13.761 1.00 65.06 93 PRO A CA 1
ATOM 726 C C . PRO A 1 93 ? 6.669 14.913 12.346 1.00 65.06 93 PRO A C 1
ATOM 728 O O . PRO A 1 93 ? 5.964 15.128 11.360 1.00 65.06 93 PRO A O 1
ATOM 731 N N . GLN A 1 94 ? 7.896 14.394 12.247 1.00 66.69 94 GLN A N 1
ATOM 732 C CA . GLN A 1 94 ? 8.544 14.033 10.983 1.00 66.69 94 GLN A CA 1
ATOM 733 C C . GLN A 1 94 ? 7.853 12.841 10.307 1.00 66.69 94 GLN A C 1
ATOM 735 O O . GLN A 1 94 ? 7.717 12.823 9.087 1.00 66.69 94 GLN A O 1
ATOM 740 N N . ILE A 1 95 ? 7.354 11.874 11.087 1.00 67.88 95 ILE A N 1
ATOM 741 C CA . ILE A 1 95 ? 6.674 10.682 10.558 1.00 67.88 95 ILE A CA 1
ATOM 742 C C . ILE A 1 95 ? 5.306 11.055 9.996 1.00 67.88 95 ILE A C 1
ATOM 744 O O . ILE A 1 95 ? 4.956 10.614 8.906 1.00 67.88 95 ILE A O 1
ATOM 748 N N . LYS A 1 96 ? 4.556 11.924 10.683 1.00 72.12 96 LYS A N 1
ATOM 749 C CA . LYS A 1 96 ? 3.277 12.430 10.165 1.00 72.12 96 LYS A CA 1
ATOM 750 C C . LYS A 1 96 ? 3.454 13.108 8.804 1.00 72.12 96 LYS A C 1
ATOM 752 O O . LYS A 1 96 ? 2.692 12.830 7.883 1.00 72.12 96 LYS A O 1
ATOM 757 N N . GLN A 1 97 ? 4.468 13.965 8.667 1.00 71.69 97 GLN A N 1
ATOM 758 C CA . GLN A 1 97 ? 4.777 14.618 7.391 1.00 71.69 97 GLN A CA 1
ATOM 759 C C . GLN A 1 97 ? 5.189 13.601 6.322 1.00 71.69 97 GLN A C 1
ATOM 761 O O . GLN A 1 97 ? 4.680 13.660 5.209 1.00 71.69 97 GLN A O 1
ATOM 766 N N . LEU A 1 98 ? 6.048 12.639 6.666 1.00 70.50 98 LEU A N 1
ATOM 767 C CA . LEU A 1 98 ? 6.490 11.583 5.756 1.00 70.50 98 LEU A CA 1
ATOM 768 C C . LEU A 1 98 ? 5.321 10.753 5.205 1.00 70.50 98 LEU A C 1
ATOM 770 O O . LEU A 1 98 ? 5.203 10.583 3.994 1.00 70.50 98 LEU A O 1
ATOM 774 N N . VAL A 1 99 ? 4.434 10.270 6.080 1.00 74.06 99 VAL A N 1
ATOM 775 C CA . VAL A 1 99 ? 3.269 9.465 5.683 1.00 74.06 99 VAL A CA 1
ATOM 776 C C . VAL A 1 99 ? 2.293 10.289 4.839 1.00 74.06 99 VAL A C 1
ATOM 778 O O . VAL A 1 99 ? 1.760 9.770 3.861 1.00 74.06 99 VAL A O 1
ATOM 781 N N . GLN A 1 100 ? 2.095 11.574 5.156 1.00 78.44 100 GLN A N 1
ATOM 782 C CA . GLN A 1 100 ? 1.260 12.465 4.345 1.00 78.44 100 GLN A CA 1
ATOM 783 C C . GLN A 1 100 ? 1.810 12.609 2.922 1.00 78.44 100 GLN A C 1
ATOM 785 O O . GLN A 1 100 ? 1.070 12.445 1.960 1.00 78.44 100 GLN A O 1
ATOM 790 N N . LEU A 1 101 ? 3.113 12.854 2.779 1.00 73.00 101 LEU A N 1
ATOM 791 C CA . LEU A 1 101 ? 3.756 13.008 1.469 1.00 73.00 101 LEU A CA 1
ATOM 792 C C . LEU A 1 101 ? 3.655 11.743 0.629 1.00 73.00 101 LEU A C 1
ATOM 794 O O . LEU A 1 101 ? 3.426 11.809 -0.573 1.00 73.00 101 LEU A O 1
ATOM 798 N N . LEU A 1 102 ? 3.822 10.590 1.271 1.00 72.94 102 LEU A N 1
ATOM 799 C CA . LEU A 1 102 ? 3.655 9.298 0.626 1.00 72.94 102 LEU A CA 1
ATOM 800 C C . LEU A 1 102 ? 2.220 9.071 0.187 1.00 72.94 102 LEU A C 1
ATOM 802 O O . LEU A 1 102 ? 2.009 8.603 -0.923 1.00 72.94 102 LEU A O 1
ATOM 806 N N . ALA A 1 103 ? 1.242 9.423 1.020 1.00 79.69 103 ALA A N 1
ATOM 807 C CA . ALA A 1 103 ? -0.164 9.366 0.649 1.00 79.69 103 ALA A CA 1
ATOM 808 C C . ALA A 1 103 ? -0.469 10.271 -0.547 1.00 79.69 103 ALA A C 1
ATOM 810 O O . ALA A 1 103 ? -1.112 9.819 -1.491 1.00 79.69 103 ALA A O 1
ATOM 811 N N . ASP A 1 104 ? 0.033 11.505 -0.545 1.00 80.31 104 ASP A N 1
ATOM 812 C CA . ASP A 1 104 ? -0.169 12.460 -1.636 1.00 80.31 104 ASP A CA 1
ATOM 813 C C . ASP A 1 104 ? 0.502 11.999 -2.936 1.00 80.31 104 ASP A C 1
ATOM 815 O O . ASP A 1 104 ? -0.043 12.209 -4.018 1.00 80.31 104 ASP A O 1
ATOM 819 N N . TYR A 1 105 ? 1.661 11.343 -2.834 1.00 73.00 105 TYR A N 1
ATOM 820 C CA . TYR A 1 105 ? 2.388 10.820 -3.985 1.00 73.00 105 TYR A CA 1
ATOM 821 C C . TYR A 1 105 ? 1.790 9.517 -4.524 1.00 73.00 105 TYR A C 1
ATOM 823 O O . TYR A 1 105 ? 1.615 9.378 -5.725 1.00 73.00 105 TYR A O 1
ATOM 831 N N . ILE A 1 106 ? 1.467 8.552 -3.659 1.00 75.31 106 ILE A N 1
ATOM 832 C CA . ILE A 1 106 ? 0.973 7.229 -4.064 1.00 75.31 106 ILE A CA 1
ATOM 833 C C . ILE A 1 106 ? -0.467 7.313 -4.573 1.00 75.31 106 ILE A C 1
ATOM 835 O O . ILE A 1 106 ? -0.799 6.637 -5.544 1.00 75.31 106 ILE A O 1
ATOM 839 N N . ALA A 1 107 ? -1.328 8.127 -3.949 1.00 83.06 107 ALA A N 1
ATOM 840 C CA . ALA A 1 107 ? -2.764 8.125 -4.234 1.00 83.06 107 ALA A CA 1
ATOM 841 C C . ALA A 1 107 ? -3.132 8.341 -5.718 1.00 83.06 107 ALA A C 1
ATOM 843 O O . ALA A 1 107 ? -3.979 7.593 -6.206 1.00 83.06 107 ALA A O 1
ATOM 844 N N . PRO A 1 108 ? -2.508 9.269 -6.473 1.00 83.19 108 PRO A N 1
ATOM 845 C CA . PRO A 1 108 ? -2.759 9.429 -7.910 1.00 83.19 108 PRO A CA 1
ATOM 846 C C . PRO A 1 108 ? -2.381 8.214 -8.771 1.00 83.19 108 PRO A C 1
ATOM 848 O O . PRO A 1 108 ? -2.858 8.098 -9.897 1.00 83.19 108 PRO A O 1
ATOM 851 N N . HIS A 1 109 ? -1.526 7.322 -8.264 1.00 78.44 109 HIS A N 1
ATOM 852 C CA . HIS A 1 109 ? -1.043 6.128 -8.964 1.00 78.44 109 HIS A CA 1
ATOM 853 C C . HIS A 1 109 ? -1.767 4.840 -8.531 1.00 78.44 109 HIS A C 1
ATOM 855 O O . HIS A 1 109 ? -1.449 3.748 -9.011 1.00 78.44 109 HIS A O 1
ATOM 861 N N . LEU A 1 110 ? -2.745 4.937 -7.624 1.00 82.69 110 LEU A N 1
ATOM 862 C CA . LEU A 1 110 ? -3.558 3.793 -7.226 1.00 82.69 110 LEU A CA 1
ATOM 863 C C . LEU A 1 110 ? -4.618 3.493 -8.287 1.00 82.69 110 LEU A C 1
ATOM 865 O O . LEU A 1 110 ? -5.420 4.349 -8.654 1.00 82.69 110 LEU A O 1
ATOM 869 N N . LEU A 1 111 ? -4.643 2.242 -8.741 1.00 85.50 111 LEU A N 1
ATOM 870 C CA . LEU A 1 111 ? -5.634 1.736 -9.679 1.00 85.50 111 LEU A CA 1
ATOM 871 C C . LEU A 1 111 ? -6.773 1.101 -8.877 1.00 85.50 111 LEU A C 1
ATOM 873 O O . LEU A 1 111 ? -6.537 0.228 -8.044 1.00 85.50 111 LEU A O 1
ATOM 877 N N . LEU A 1 112 ? -8.006 1.570 -9.083 1.00 87.19 112 LEU A N 1
ATOM 878 C CA . LEU A 1 112 ? -9.175 1.130 -8.305 1.00 87.19 112 LEU A CA 1
ATOM 879 C C . LEU A 1 112 ? -9.770 -0.206 -8.774 1.00 87.19 112 LEU A C 1
ATOM 881 O O . LEU A 1 112 ? -10.716 -0.699 -8.166 1.00 87.19 112 LEU A O 1
ATOM 885 N N . ASP A 1 113 ? -9.242 -0.778 -9.847 1.00 85.62 113 ASP A N 1
ATOM 886 C CA . ASP A 1 113 ? -9.554 -2.113 -10.354 1.00 85.62 113 ASP A CA 1
ATOM 887 C C . ASP A 1 113 ? -8.502 -3.162 -9.948 1.00 85.62 113 ASP A C 1
ATOM 889 O O . ASP A 1 113 ? -8.770 -4.361 -10.033 1.00 85.62 113 ASP A O 1
ATOM 893 N N . ASP A 1 114 ? -7.345 -2.742 -9.422 1.00 86.12 114 ASP A N 1
ATOM 894 C CA . ASP A 1 114 ? -6.328 -3.633 -8.860 1.00 86.12 114 ASP A CA 1
ATOM 895 C C . ASP A 1 114 ? -6.488 -3.747 -7.333 1.00 86.12 114 ASP A C 1
ATOM 897 O O . ASP A 1 114 ? -6.224 -2.820 -6.564 1.00 86.12 114 ASP A O 1
ATOM 901 N N . THR A 1 115 ? -6.876 -4.933 -6.858 1.00 86.25 115 THR A N 1
ATOM 902 C CA . THR A 1 115 ? -7.099 -5.194 -5.426 1.00 86.25 115 THR A CA 1
ATOM 903 C C . THR A 1 115 ? -5.873 -4.912 -4.552 1.00 86.25 115 THR A C 1
ATOM 905 O O . THR A 1 115 ? -6.026 -4.517 -3.396 1.00 86.25 115 THR A O 1
ATOM 908 N N . ARG A 1 116 ? -4.651 -5.097 -5.064 1.00 83.12 116 ARG A N 1
ATOM 909 C CA . ARG A 1 116 ? -3.419 -4.815 -4.313 1.00 83.12 116 ARG A CA 1
ATOM 910 C C . ARG A 1 116 ? -3.201 -3.312 -4.187 1.00 83.12 116 ARG A C 1
ATOM 912 O O . ARG A 1 116 ? -2.868 -2.865 -3.096 1.00 83.12 116 ARG A O 1
ATOM 919 N N . HIS A 1 117 ? -3.431 -2.539 -5.251 1.00 85.06 117 HIS A N 1
ATOM 920 C CA . HIS A 1 117 ? -3.353 -1.071 -5.201 1.00 85.06 117 HIS A CA 1
ATOM 921 C C . HIS A 1 117 ? -4.366 -0.514 -4.199 1.00 85.06 117 HIS A C 1
ATOM 923 O O . HIS A 1 117 ? -4.025 0.311 -3.353 1.00 85.06 117 HIS A O 1
ATOM 929 N N . ILE A 1 118 ? -5.594 -1.028 -4.224 1.00 91.12 118 ILE A N 1
ATOM 930 C CA . ILE A 1 118 ? -6.632 -0.638 -3.268 1.00 91.12 118 ILE A CA 1
ATOM 931 C C . ILE A 1 118 ? -6.208 -0.969 -1.829 1.00 91.12 118 ILE A C 1
ATOM 933 O O . ILE A 1 118 ? -6.333 -0.120 -0.950 1.00 91.12 118 ILE A O 1
ATOM 937 N N . LEU A 1 119 ? -5.666 -2.166 -1.576 1.00 89.44 119 LEU A N 1
ATOM 938 C CA . LEU A 1 119 ? -5.172 -2.552 -0.248 1.00 89.44 119 LEU A CA 1
ATOM 939 C C . LEU A 1 119 ? -4.019 -1.663 0.235 1.00 89.44 119 LEU A C 1
ATOM 941 O O . LEU A 1 119 ? -3.991 -1.296 1.408 1.00 89.44 119 LEU A O 1
ATOM 945 N N . ILE A 1 120 ? -3.104 -1.271 -0.655 1.00 86.12 120 ILE A N 1
ATOM 946 C CA . ILE A 1 120 ? -2.034 -0.316 -0.334 1.00 86.12 120 ILE A CA 1
ATOM 947 C C . ILE A 1 120 ? -2.631 1.027 0.081 1.00 86.12 120 ILE A C 1
ATOM 949 O O . ILE A 1 120 ? -2.250 1.566 1.119 1.00 86.12 120 ILE A O 1
ATOM 953 N N . GLY A 1 121 ? -3.602 1.541 -0.679 1.00 89.31 121 GLY A N 1
ATOM 954 C CA . GLY A 1 121 ? -4.327 2.760 -0.322 1.00 89.31 121 GLY A CA 1
ATOM 955 C C . GLY A 1 121 ? -4.991 2.651 1.048 1.00 89.31 121 GLY A C 1
ATOM 956 O O . GLY A 1 121 ? -4.824 3.532 1.891 1.00 89.31 121 GLY A O 1
ATOM 957 N N . ALA A 1 122 ? -5.678 1.537 1.305 1.00 92.44 122 ALA A N 1
ATOM 958 C CA . ALA A 1 122 ? -6.342 1.278 2.575 1.00 92.44 122 ALA A CA 1
ATOM 959 C C . ALA A 1 122 ? -5.363 1.356 3.754 1.00 92.44 122 ALA A C 1
ATOM 961 O O . ALA A 1 122 ? -5.593 2.128 4.688 1.00 92.44 122 ALA A O 1
ATOM 962 N N . GLN A 1 123 ? -4.247 0.628 3.676 1.00 88.38 123 GLN A N 1
ATOM 963 C CA . GLN A 1 123 ? -3.228 0.565 4.726 1.00 88.38 123 GLN A CA 1
ATOM 964 C C . GLN A 1 123 ? -2.499 1.901 4.919 1.00 88.38 123 GLN A C 1
ATOM 966 O O . GLN A 1 123 ? -2.275 2.327 6.054 1.00 88.38 123 GLN A O 1
ATOM 971 N N . LEU A 1 124 ? -2.169 2.591 3.825 1.00 86.56 124 LEU A N 1
ATOM 972 C CA . LEU A 1 124 ? -1.502 3.891 3.854 1.00 86.56 124 LEU A CA 1
ATOM 973 C C . LEU A 1 124 ? -2.357 4.939 4.570 1.00 86.56 124 LEU A C 1
ATOM 975 O O . LEU A 1 124 ? -1.865 5.659 5.438 1.00 86.56 124 LEU A O 1
ATOM 979 N N . TYR A 1 125 ? -3.655 4.983 4.269 1.00 90.88 125 TYR A N 1
ATOM 980 C CA . TYR A 1 125 ? -4.574 5.900 4.936 1.00 90.88 125 TYR A CA 1
ATOM 981 C C . TYR A 1 125 ? -4.922 5.470 6.369 1.00 90.88 125 TYR A C 1
ATOM 983 O O . TYR A 1 125 ? -5.094 6.345 7.217 1.00 90.88 125 TYR A O 1
ATOM 991 N N . THR A 1 126 ? -4.936 4.164 6.692 1.00 90.38 126 THR A N 1
ATOM 992 C CA . THR A 1 126 ? -5.018 3.704 8.095 1.00 90.38 126 THR A CA 1
ATOM 993 C C . THR A 1 126 ? -3.843 4.260 8.891 1.00 90.38 126 THR A C 1
ATOM 995 O O . THR A 1 126 ? -4.019 4.788 9.986 1.00 90.38 126 THR A O 1
ATOM 998 N N . MET A 1 127 ? -2.636 4.173 8.332 1.00 84.31 127 MET A N 1
ATOM 999 C CA . MET A 1 127 ? -1.437 4.692 8.974 1.00 84.31 127 MET A CA 1
ATOM 1000 C C . MET A 1 127 ? -1.483 6.198 9.140 1.00 84.31 127 MET A C 1
ATOM 1002 O O . MET A 1 127 ? -1.215 6.694 10.233 1.00 84.31 127 MET A O 1
ATOM 1006 N N . LEU A 1 128 ? -1.830 6.917 8.071 1.00 85.00 128 LEU A N 1
ATOM 1007 C CA . LEU A 1 128 ? -1.934 8.366 8.113 1.00 85.00 128 LEU A CA 1
ATOM 1008 C C . LEU A 1 128 ? -2.905 8.790 9.207 1.00 85.00 128 LEU A C 1
ATOM 1010 O O . LEU A 1 128 ? -2.586 9.673 9.996 1.00 85.00 128 LEU A O 1
ATOM 1014 N N . TRP A 1 129 ? -4.045 8.117 9.317 1.00 90.31 129 TRP A N 1
ATOM 1015 C CA . TRP A 1 129 ? -5.000 8.364 10.383 1.00 90.31 129 TRP A CA 1
ATOM 1016 C C . TRP A 1 129 ? -4.422 8.069 11.774 1.00 90.31 129 TRP A C 1
ATOM 1018 O O . TRP A 1 129 ? -4.514 8.925 12.649 1.00 90.31 129 TRP A O 1
ATOM 1028 N N . GLN A 1 130 ? -3.739 6.937 11.974 1.00 85.56 130 GLN A N 1
ATOM 1029 C CA . GLN A 1 130 ? -3.098 6.614 13.257 1.00 85.56 130 GLN A CA 1
ATOM 1030 C C . GLN A 1 130 ? -2.072 7.664 13.710 1.00 85.56 130 GLN A C 1
ATOM 1032 O O . GLN A 1 130 ? -1.963 7.924 14.906 1.00 85.56 130 GLN A O 1
ATOM 1037 N N . VAL A 1 131 ? -1.303 8.249 12.784 1.00 80.19 131 VAL A N 1
ATOM 1038 C CA . VAL A 1 131 ? -0.263 9.244 13.120 1.00 80.19 131 VAL A CA 1
ATOM 1039 C C . VAL A 1 131 ? -0.789 10.679 13.153 1.00 80.19 131 VAL A C 1
ATOM 1041 O O . VAL A 1 131 ? -0.199 11.542 13.801 1.00 80.19 131 VAL A O 1
ATOM 1044 N N . SER A 1 132 ? -1.873 10.975 12.434 1.00 83.06 132 SER A N 1
ATOM 1045 C CA . SER A 1 132 ? -2.403 12.336 12.305 1.00 83.06 132 SER A CA 1
ATOM 1046 C C . SER A 1 132 ? -3.627 12.616 13.167 1.00 83.06 132 SER A C 1
ATOM 1048 O O . SER A 1 132 ? -3.831 13.783 13.505 1.00 83.06 132 SER A O 1
ATOM 1050 N N . GLY A 1 133 ? -4.416 11.584 13.481 1.00 85.50 133 GLY A N 1
ATOM 1051 C CA . GLY A 1 133 ? -5.755 11.678 14.060 1.00 85.50 133 GLY A CA 1
ATOM 1052 C C . GLY A 1 133 ? -6.825 12.218 13.102 1.00 85.50 133 GLY A C 1
ATOM 1053 O O . GLY A 1 133 ? -7.949 12.446 13.536 1.00 85.50 133 GLY A O 1
ATOM 1054 N N . ASP A 1 134 ? -6.499 12.457 11.828 1.00 88.25 134 ASP A N 1
ATOM 1055 C CA . ASP A 1 134 ? -7.391 13.118 10.872 1.00 88.25 134 ASP A CA 1
ATOM 1056 C C . ASP A 1 134 ? -8.510 12.198 10.362 1.00 88.25 134 ASP A C 1
ATOM 1058 O O . ASP A 1 134 ? -8.263 11.133 9.793 1.00 88.25 134 ASP A O 1
ATOM 1062 N N . GLU A 1 135 ? -9.755 12.646 10.505 1.00 93.44 135 GLU A N 1
ATOM 1063 C CA . GLU A 1 135 ? -10.933 11.860 10.136 1.00 93.44 135 GLU A CA 1
ATOM 1064 C C . GLU A 1 135 ? -11.037 11.605 8.628 1.00 93.44 135 GLU A C 1
ATOM 1066 O O . GLU A 1 135 ? -11.517 10.554 8.205 1.00 93.44 135 GLU A O 1
ATOM 1071 N N . ASN A 1 136 ? -10.552 12.525 7.792 1.00 93.88 136 ASN A N 1
ATOM 1072 C CA . ASN A 1 136 ? -10.543 12.327 6.342 1.00 93.88 136 ASN A CA 1
ATOM 1073 C C . ASN A 1 136 ? -9.641 11.140 5.956 1.00 93.88 136 ASN A C 1
ATOM 1075 O O . ASN A 1 136 ? -9.987 10.336 5.091 1.00 93.88 136 ASN A O 1
ATOM 1079 N N . SER A 1 137 ? -8.520 10.959 6.653 1.00 91.69 137 SER A N 1
ATOM 1080 C CA . SER A 1 137 ? -7.650 9.792 6.482 1.00 91.69 137 SER A CA 1
ATOM 1081 C C . SER A 1 137 ? -8.353 8.483 6.869 1.00 91.69 137 SER A C 1
ATOM 1083 O O . SER A 1 137 ? -8.244 7.498 6.139 1.00 91.69 137 SER A O 1
ATOM 1085 N N . PHE A 1 138 ? -9.151 8.477 7.942 1.00 95.44 138 PHE A N 1
ATOM 1086 C CA . PHE A 1 138 ? -9.998 7.327 8.288 1.00 95.44 138 PHE A CA 1
ATOM 1087 C C . PHE A 1 138 ? -11.006 7.013 7.174 1.00 95.44 138 PHE A C 1
ATOM 1089 O O . PHE A 1 138 ? -11.064 5.881 6.696 1.00 95.44 138 PHE A O 1
ATOM 1096 N N . GLN A 1 139 ? -11.745 8.020 6.701 1.00 97.00 139 GLN A N 1
ATOM 1097 C CA . GLN A 1 139 ? -12.754 7.856 5.648 1.00 97.00 139 GLN A CA 1
ATOM 1098 C C . GLN A 1 139 ? -12.154 7.322 4.345 1.00 97.00 139 GLN A C 1
ATOM 1100 O O . GLN A 1 139 ? -12.733 6.442 3.709 1.00 97.00 139 GLN A O 1
ATOM 1105 N N . LYS A 1 140 ? -10.969 7.806 3.956 1.00 95.50 140 LYS A N 1
ATOM 1106 C CA . LYS A 1 140 ? -10.247 7.284 2.790 1.00 95.50 140 LYS A CA 1
ATOM 1107 C C . LYS A 1 140 ? -9.840 5.831 2.990 1.00 95.50 140 LYS A C 1
ATOM 1109 O O . LYS A 1 140 ? -10.060 5.019 2.097 1.00 95.50 140 LYS A O 1
ATOM 1114 N N . SER A 1 141 ? -9.286 5.486 4.152 1.00 95.62 141 SER A N 1
ATOM 1115 C CA . SER A 1 141 ? -8.929 4.100 4.471 1.00 95.62 141 SER A CA 1
ATOM 1116 C C . SER A 1 141 ? -10.143 3.174 4.379 1.00 95.62 141 SER A C 1
ATOM 1118 O O . SER A 1 141 ? -10.090 2.139 3.712 1.00 95.62 141 SER A O 1
ATOM 1120 N N . GLU A 1 142 ? -11.263 3.592 4.968 1.00 97.56 142 GLU A N 1
ATOM 1121 C CA . GLU A 1 142 ? -12.518 2.852 4.935 1.00 97.56 142 GLU A CA 1
ATOM 1122 C C . GLU A 1 142 ? -13.051 2.693 3.502 1.00 97.56 142 GLU A C 1
ATOM 1124 O O . GLU A 1 142 ? -13.467 1.601 3.114 1.00 97.56 142 GLU A O 1
ATOM 1129 N N . PHE A 1 143 ? -12.990 3.755 2.692 1.00 96.88 143 PHE A N 1
ATOM 1130 C CA . PHE A 1 143 ? -13.354 3.717 1.276 1.00 96.88 143 PHE A CA 1
ATOM 1131 C C . PHE A 1 143 ? -12.556 2.654 0.514 1.00 96.88 143 PHE A C 1
ATOM 1133 O O . PHE A 1 143 ? -13.151 1.821 -0.173 1.00 96.88 143 PHE A O 1
ATOM 1140 N N . TYR A 1 144 ? -11.227 2.640 0.658 1.00 96.25 144 TYR A N 1
ATOM 1141 C CA . TYR A 1 144 ? -10.388 1.653 -0.020 1.00 96.25 144 TYR A CA 1
ATOM 1142 C C . TYR A 1 144 ? -10.679 0.233 0.471 1.00 96.25 144 TYR A C 1
ATOM 1144 O O . TYR A 1 144 ? -10.856 -0.666 -0.348 1.00 96.25 144 TYR A O 1
ATOM 1152 N N . TYR A 1 145 ? -10.819 0.004 1.778 1.00 97.06 145 TYR A N 1
ATOM 1153 C CA . TYR A 1 145 ? -11.182 -1.328 2.267 1.00 97.06 145 TYR A CA 1
ATOM 1154 C C . TYR A 1 145 ? -12.544 -1.801 1.751 1.00 97.06 145 TYR A C 1
ATOM 1156 O O . TYR A 1 145 ? -12.662 -2.949 1.328 1.00 97.06 145 TYR A O 1
ATOM 1164 N N . LYS A 1 146 ? -13.556 -0.925 1.716 1.00 96.38 146 LYS A N 1
ATOM 1165 C CA . LYS A 1 146 ? -14.871 -1.244 1.140 1.00 96.38 146 LYS A CA 1
ATOM 1166 C C . LYS A 1 146 ? -14.755 -1.598 -0.342 1.00 96.38 146 LYS A C 1
ATOM 1168 O O . LYS A 1 146 ? -15.330 -2.595 -0.767 1.00 96.38 146 LYS A O 1
ATOM 1173 N N . LYS A 1 147 ? -13.952 -0.860 -1.112 1.00 96.00 147 LYS A N 1
ATOM 1174 C CA . LYS A 1 147 ? -13.670 -1.188 -2.519 1.00 96.00 147 LYS A CA 1
ATOM 1175 C C . LYS A 1 147 ? -12.974 -2.538 -2.676 1.00 96.00 147 LYS A C 1
ATOM 1177 O O . LYS A 1 147 ? -13.365 -3.330 -3.526 1.00 96.00 147 LYS A O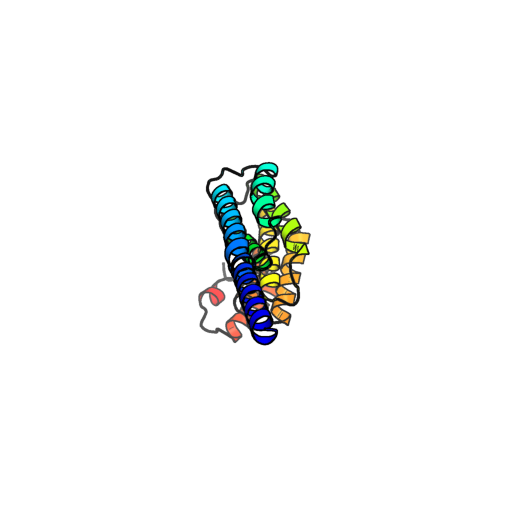 1
ATOM 1182 N N . ALA A 1 148 ? -11.994 -2.848 -1.830 1.00 94.44 148 ALA A N 1
ATOM 1183 C CA . ALA A 1 148 ? -11.332 -4.150 -1.861 1.00 94.44 148 ALA A CA 1
ATOM 1184 C C . ALA A 1 148 ? -12.296 -5.286 -1.476 1.00 94.44 148 ALA A C 1
ATOM 1186 O O . ALA A 1 148 ? -12.231 -6.370 -2.055 1.00 94.44 148 ALA A O 1
ATOM 1187 N N . TYR A 1 149 ? -13.216 -5.027 -0.543 1.00 94.94 149 TYR A N 1
ATOM 1188 C CA . TYR A 1 149 ? -14.256 -5.968 -0.133 1.00 94.94 149 TYR A CA 1
ATOM 1189 C C . TYR A 1 149 ? -15.266 -6.239 -1.250 1.00 94.94 149 TYR A C 1
ATOM 1191 O O . TYR A 1 149 ? -15.650 -7.388 -1.439 1.00 94.94 149 TYR A O 1
ATOM 1199 N N . GLU A 1 150 ? -15.653 -5.222 -2.027 1.00 94.44 150 GLU A N 1
ATOM 1200 C CA . GLU A 1 150 ? -16.512 -5.391 -3.210 1.00 94.44 150 GLU A CA 1
ATOM 1201 C C . GLU A 1 150 ? -15.890 -6.356 -4.235 1.00 94.44 150 GLU A C 1
ATOM 1203 O O . GLU A 1 150 ? -16.599 -7.184 -4.805 1.00 94.44 150 GLU A O 1
ATOM 1208 N N . ILE A 1 151 ? -14.569 -6.287 -4.442 1.00 92.31 151 ILE A N 1
ATOM 1209 C CA . ILE A 1 151 ? -13.853 -7.163 -5.385 1.00 92.31 151 ILE A CA 1
ATOM 1210 C C . ILE A 1 151 ? -13.644 -8.564 -4.797 1.00 92.31 151 ILE A C 1
ATOM 1212 O O . ILE A 1 151 ? -13.802 -9.570 -5.489 1.00 92.31 151 ILE A O 1
ATOM 1216 N N . GLY A 1 152 ? -13.280 -8.645 -3.516 1.00 90.12 152 GLY A N 1
ATOM 1217 C CA . 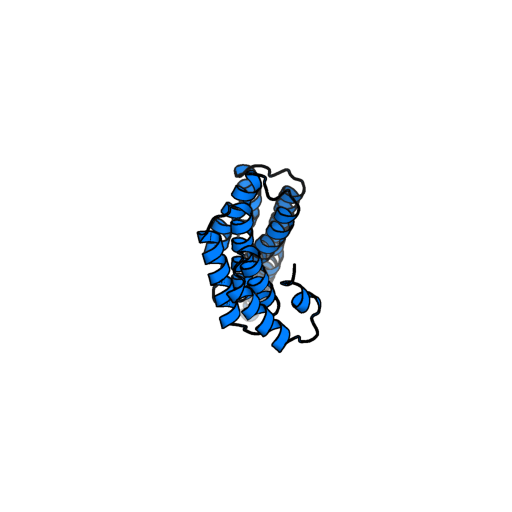GLY A 1 152 ? -12.954 -9.897 -2.844 1.00 90.12 152 GLY A CA 1
ATOM 1218 C C . GLY A 1 152 ? -13.506 -9.974 -1.420 1.00 90.12 152 GLY A C 1
ATOM 1219 O O . GLY A 1 152 ? -12.735 -9.830 -0.470 1.00 90.12 152 GLY A O 1
ATOM 1220 N N . PRO A 1 153 ? -14.795 -10.324 -1.238 1.00 92.44 153 PRO A N 1
ATOM 1221 C CA . PRO A 1 153 ? -15.449 -10.351 0.078 1.00 92.44 153 PRO A CA 1
ATOM 1222 C C . PRO A 1 153 ? -14.865 -11.361 1.075 1.00 92.44 153 PRO A C 1
ATOM 1224 O O . PRO A 1 153 ? -15.157 -11.313 2.267 1.00 92.44 153 PRO A O 1
ATOM 1227 N N . LYS A 1 154 ? -14.081 -12.323 0.578 1.00 94.19 154 LYS A N 1
ATOM 1228 C CA . LYS A 1 154 ? -13.456 -13.398 1.362 1.00 94.19 154 LYS A CA 1
ATOM 1229 C C . LYS A 1 154 ? -11.946 -13.243 1.477 1.00 94.19 154 LYS A C 1
ATOM 1231 O O . LYS A 1 154 ? -11.277 -14.185 1.886 1.00 94.19 154 LYS A O 1
ATOM 1236 N N . LEU A 1 155 ? -11.381 -12.118 1.042 1.00 92.94 155 LEU A N 1
ATOM 1237 C CA . LEU A 1 155 ? -9.941 -11.920 1.110 1.00 92.94 155 LEU A CA 1
ATOM 1238 C C . LEU A 1 155 ? -9.538 -11.643 2.562 1.00 92.94 155 LEU A C 1
ATOM 1240 O O . LEU A 1 155 ? -9.967 -10.623 3.108 1.00 92.94 155 LEU A O 1
ATOM 1244 N N . PRO A 1 156 ? -8.675 -12.481 3.172 1.00 93.56 156 PRO A N 1
ATOM 1245 C CA . PRO A 1 156 ? -8.160 -12.225 4.511 1.00 93.56 156 PRO A CA 1
ATOM 1246 C C . PRO A 1 156 ? -7.638 -10.788 4.698 1.00 93.56 156 PRO A C 1
ATOM 1248 O O . PRO A 1 156 ? -8.169 -10.092 5.559 1.00 93.56 156 PRO A O 1
ATOM 1251 N N . PRO A 1 157 ? -6.698 -10.257 3.884 1.00 91.56 157 PRO A N 1
ATOM 1252 C CA . PRO A 1 157 ? -6.120 -8.935 4.153 1.00 91.56 157 PRO A CA 1
ATOM 1253 C C . PRO A 1 157 ? -7.152 -7.799 4.174 1.00 91.56 157 PRO A C 1
ATOM 1255 O O . PRO A 1 157 ? -6.943 -6.803 4.860 1.00 91.56 157 PRO A O 1
ATOM 1258 N N . VAL A 1 158 ? -8.273 -7.954 3.463 1.00 95.00 158 VAL A N 1
ATOM 1259 C CA . VAL A 1 158 ? -9.382 -6.996 3.502 1.00 95.00 158 VAL A CA 1
ATOM 1260 C C . VAL A 1 158 ? -10.132 -7.108 4.824 1.00 95.00 158 VAL A C 1
ATOM 1262 O O . VAL A 1 158 ? -10.296 -6.114 5.523 1.00 95.00 158 VAL A O 1
ATOM 1265 N N . LEU A 1 159 ? -10.567 -8.317 5.182 1.00 96.75 159 LEU A N 1
ATOM 1266 C CA . LEU A 1 159 ? -11.373 -8.554 6.376 1.00 96.75 159 LEU A CA 1
ATOM 1267 C C . LEU A 1 159 ? -10.615 -8.208 7.664 1.00 96.75 159 LEU A C 1
ATOM 1269 O O . LEU A 1 159 ? -11.141 -7.474 8.497 1.00 96.75 159 LEU A O 1
ATOM 1273 N N . TYR A 1 160 ? -9.370 -8.670 7.813 1.00 95.69 160 TYR A N 1
ATOM 1274 C CA . TYR A 1 160 ? -8.553 -8.333 8.984 1.00 95.69 160 TYR A CA 1
ATOM 1275 C C . TYR A 1 160 ? -8.218 -6.836 9.019 1.00 95.69 160 TYR A C 1
ATOM 1277 O O . TYR A 1 160 ? -8.325 -6.215 10.072 1.00 95.69 160 TYR A O 1
ATOM 1285 N N . GLY A 1 161 ? -7.908 -6.226 7.869 1.00 93.75 161 GLY A N 1
ATOM 1286 C CA . GLY A 1 161 ? -7.641 -4.789 7.791 1.00 93.75 161 GLY A CA 1
ATOM 1287 C C . GLY A 1 161 ? -8.848 -3.923 8.170 1.00 93.75 161 GLY A C 1
ATOM 1288 O O . GLY A 1 161 ? -8.693 -2.943 8.896 1.00 93.75 161 GLY A O 1
ATOM 1289 N N . MET A 1 162 ? -10.060 -4.309 7.754 1.00 97.12 162 MET A N 1
ATOM 1290 C CA . MET A 1 162 ? -11.308 -3.657 8.174 1.00 97.12 162 MET A CA 1
ATOM 1291 C C . MET A 1 162 ? -11.575 -3.833 9.667 1.00 97.12 162 MET A C 1
ATOM 1293 O O . MET A 1 162 ? -11.946 -2.871 10.336 1.00 97.12 162 MET A O 1
ATOM 1297 N N . LEU A 1 163 ? -11.385 -5.047 10.194 1.00 96.81 163 LEU A N 1
ATOM 1298 C CA . LEU A 1 163 ? -11.542 -5.323 11.620 1.00 96.81 163 LEU A CA 1
ATOM 1299 C C . LEU A 1 163 ? -10.608 -4.432 12.443 1.00 96.81 163 LEU A C 1
ATOM 1301 O O . LEU A 1 163 ? -11.059 -3.774 13.377 1.00 96.81 163 LEU A O 1
ATOM 1305 N N . ASP A 1 164 ? -9.332 -4.366 12.070 1.00 93.94 164 ASP A N 1
ATOM 1306 C CA . ASP A 1 164 ? -8.359 -3.517 12.748 1.00 93.94 164 ASP A CA 1
ATOM 1307 C C . ASP A 1 164 ? -8.715 -2.035 12.623 1.00 93.94 164 ASP A C 1
ATOM 1309 O O . ASP A 1 164 ? -8.694 -1.326 13.627 1.00 93.94 164 ASP A O 1
ATOM 1313 N N . LEU A 1 165 ? -9.107 -1.565 11.434 1.00 95.56 165 LEU A N 1
ATOM 1314 C CA . LEU A 1 165 ? -9.517 -0.176 11.220 1.00 95.56 165 LEU A CA 1
ATOM 1315 C C . LEU A 1 165 ? -10.672 0.229 12.151 1.00 95.56 165 LEU A C 1
ATOM 1317 O O . LEU A 1 165 ? -10.585 1.260 12.820 1.00 95.56 165 LEU A O 1
ATOM 1321 N N . TYR A 1 166 ? -11.730 -0.582 12.230 1.00 96.50 166 TYR A N 1
ATOM 1322 C CA . TYR A 1 166 ? -12.885 -0.290 13.085 1.00 96.50 166 TYR A CA 1
ATOM 1323 C C . TYR A 1 166 ? -12.559 -0.408 14.573 1.00 96.50 166 TYR A C 1
ATOM 1325 O O . TYR A 1 166 ? -12.980 0.440 15.361 1.00 96.50 166 TYR A O 1
ATOM 1333 N N . ARG A 1 167 ? -11.739 -1.389 14.965 1.00 94.25 167 ARG A N 1
ATOM 1334 C CA . ARG A 1 167 ? -11.248 -1.518 16.346 1.00 94.25 167 ARG A CA 1
ATOM 1335 C C . ARG A 1 167 ? -10.463 -0.297 16.788 1.00 94.25 167 ARG A C 1
ATOM 1337 O O . ARG A 1 167 ? -10.730 0.253 17.849 1.00 94.25 167 ARG A O 1
ATOM 1344 N N . LEU A 1 168 ? -9.532 0.160 15.954 1.00 91.06 168 LEU A N 1
ATOM 1345 C CA . LEU A 1 168 ? -8.747 1.365 16.213 1.00 91.06 168 LEU A CA 1
ATOM 1346 C C . LEU A 1 168 ? -9.633 2.608 16.362 1.00 91.06 168 LEU A C 1
ATOM 1348 O O . LEU A 1 168 ? -9.241 3.551 17.044 1.00 91.06 168 LEU A O 1
ATOM 1352 N N . LYS A 1 169 ? -10.812 2.621 15.726 1.00 94.06 169 LYS A N 1
ATOM 1353 C CA . LYS A 1 169 ? -11.756 3.752 15.760 1.00 94.06 169 LYS A CA 1
ATOM 1354 C C . LYS A 1 169 ? -12.623 3.739 17.012 1.00 94.06 169 LYS A C 1
ATOM 1356 O O . LYS A 1 169 ? -13.181 4.776 17.360 1.00 94.06 169 LYS A O 1
ATOM 1361 N N . GLY A 1 170 ? -12.729 2.584 17.668 1.00 93.25 170 GLY A N 1
ATOM 1362 C CA . GLY A 1 170 ? -13.744 2.322 18.683 1.00 93.25 170 GLY A CA 1
ATOM 1363 C C . GLY A 1 170 ? -15.136 2.097 18.085 1.00 93.25 170 GLY A C 1
ATOM 1364 O O . GLY A 1 170 ? -16.131 2.253 18.784 1.00 93.25 170 GLY A O 1
ATOM 1365 N N . ASP A 1 171 ? -15.234 1.758 16.796 1.00 95.00 171 ASP A N 1
ATOM 1366 C CA . ASP A 1 171 ? -16.505 1.424 16.149 1.00 95.00 171 ASP A CA 1
ATOM 1367 C C . ASP A 1 171 ? -16.838 -0.055 16.383 1.00 95.00 171 ASP A C 1
ATOM 1369 O O . ASP A 1 171 ? -16.612 -0.924 15.536 1.00 95.00 171 ASP A O 1
ATOM 1373 N N . GLU A 1 172 ? -17.343 -0.348 17.582 1.00 94.50 172 GLU A N 1
ATOM 1374 C CA . GLU A 1 172 ? -17.652 -1.711 18.024 1.00 94.50 172 GLU A CA 1
ATOM 1375 C C . GLU A 1 172 ? -18.693 -2.401 17.134 1.00 94.50 172 GLU A C 1
ATOM 1377 O O . GLU A 1 172 ? -18.596 -3.602 16.888 1.00 94.50 172 GLU A O 1
ATOM 1382 N N . VAL A 1 173 ? -19.663 -1.648 16.603 1.00 96.06 173 VAL A N 1
ATOM 1383 C CA . VAL A 1 173 ? -20.748 -2.199 15.778 1.00 96.06 173 VAL A CA 1
ATOM 1384 C C . VAL A 1 173 ? -20.191 -2.763 14.474 1.00 96.06 173 VAL A C 1
ATOM 1386 O O . VAL A 1 173 ? -20.491 -3.903 14.103 1.00 96.06 173 VAL A O 1
ATOM 1389 N N . ASN A 1 174 ? -19.364 -1.984 13.773 1.00 96.19 174 ASN A N 1
ATOM 1390 C CA . ASN A 1 174 ? -18.764 -2.439 12.523 1.00 96.19 174 ASN A CA 1
ATOM 1391 C C . ASN A 1 174 ? -17.638 -3.453 12.769 1.00 96.19 174 ASN A C 1
ATOM 1393 O O . ASN A 1 174 ? -17.518 -4.412 12.003 1.00 96.19 174 ASN A O 1
ATOM 1397 N N . ALA A 1 175 ? -16.875 -3.323 13.860 1.00 96.62 175 ALA A N 1
ATOM 1398 C CA . ALA A 1 175 ? -15.880 -4.321 14.249 1.00 96.62 175 ALA A CA 1
ATOM 1399 C C . ALA A 1 175 ? -16.519 -5.699 14.505 1.00 96.62 175 ALA A C 1
ATOM 1401 O O . ALA A 1 175 ? -16.034 -6.702 13.978 1.00 96.62 175 ALA A O 1
ATOM 1402 N N . GLU A 1 176 ? -17.637 -5.763 15.238 1.00 96.62 176 GLU A N 1
ATOM 1403 C CA . GLU A 1 176 ? -18.359 -7.014 15.506 1.00 96.62 176 GLU A CA 1
ATOM 1404 C C . GLU A 1 176 ? -18.882 -7.649 14.216 1.00 96.62 176 GLU A C 1
ATOM 1406 O O . GLU A 1 176 ? -18.756 -8.858 14.011 1.00 96.62 176 GLU A O 1
ATOM 1411 N N . LYS A 1 177 ? -19.416 -6.827 13.305 1.00 96.56 177 LYS A N 1
ATOM 1412 C CA . LYS A 1 177 ? -19.898 -7.287 12.001 1.00 96.56 177 LYS A CA 1
ATOM 1413 C C . LYS A 1 177 ? -18.785 -7.954 11.191 1.00 96.56 177 LYS A C 1
ATOM 1415 O O . LYS A 1 177 ? -18.979 -9.056 10.680 1.00 96.56 177 LYS A O 1
ATOM 1420 N N . ILE A 1 178 ? -17.620 -7.313 11.081 1.00 97.56 178 ILE A N 1
ATOM 1421 C CA . ILE A 1 178 ? -16.487 -7.865 10.325 1.00 97.56 178 ILE A CA 1
ATOM 1422 C C . ILE A 1 178 ? -15.902 -9.095 11.022 1.00 97.56 178 ILE A C 1
ATOM 1424 O O . ILE A 1 178 ? -15.613 -10.088 10.355 1.00 97.56 178 ILE A O 1
ATOM 1428 N N . ARG A 1 179 ? -15.802 -9.089 12.357 1.00 96.44 179 ARG A N 1
ATOM 1429 C CA . ARG A 1 179 ? -15.427 -10.277 13.136 1.00 96.44 179 ARG A CA 1
ATOM 1430 C C . ARG A 1 179 ? -16.357 -11.458 12.835 1.00 96.44 179 ARG A C 1
ATOM 1432 O O . ARG A 1 179 ? -15.874 -12.573 12.651 1.00 96.44 179 ARG A O 1
ATOM 1439 N N . GLY A 1 180 ? -17.668 -11.228 12.767 1.00 96.38 180 GLY A N 1
ATOM 1440 C CA . GLY A 1 180 ? -18.650 -12.251 12.403 1.00 96.38 180 GLY A CA 1
ATOM 1441 C C . GLY A 1 180 ? -18.412 -12.831 11.006 1.00 96.38 180 GLY A C 1
ATOM 1442 O O . GLY A 1 180 ? -18.433 -14.049 10.837 1.00 96.38 180 GLY A O 1
ATOM 1443 N N . GLU A 1 181 ? -18.117 -11.983 10.017 1.00 96.50 181 GLU A N 1
ATOM 1444 C CA . GLU A 1 181 ? -17.766 -12.436 8.663 1.00 96.50 181 GLU A CA 1
ATOM 1445 C C . GLU A 1 181 ? -16.460 -13.243 8.634 1.00 96.50 181 GLU A C 1
ATOM 1447 O O . GLU A 1 181 ? -16.394 -14.262 7.950 1.00 96.50 181 GLU A O 1
ATOM 1452 N N . ILE A 1 182 ? -15.440 -12.855 9.406 1.00 96.94 182 ILE A N 1
ATOM 1453 C CA . ILE A 1 182 ? -14.197 -13.634 9.519 1.00 96.94 182 ILE A CA 1
ATOM 1454 C C . ILE A 1 182 ? -14.491 -15.016 10.107 1.00 96.94 182 ILE A C 1
ATOM 1456 O O . ILE A 1 182 ? -14.145 -16.020 9.493 1.00 96.94 182 ILE A O 1
ATOM 1460 N N . LEU A 1 183 ? -15.185 -15.095 11.246 1.00 96.69 183 LEU A N 1
ATOM 1461 C CA . LEU A 1 183 ? -15.469 -16.369 11.920 1.00 96.69 183 LEU A CA 1
ATOM 1462 C C . LEU A 1 183 ? -16.435 -17.268 11.136 1.00 96.69 183 LEU A C 1
ATOM 1464 O O . LEU A 1 183 ? -16.433 -18.482 11.314 1.00 96.69 183 LEU A O 1
ATOM 1468 N N . LYS A 1 184 ? -17.234 -16.703 10.229 1.00 96.31 184 LYS A N 1
ATOM 1469 C CA . LYS A 1 184 ? -18.034 -17.475 9.272 1.00 96.31 184 LYS A CA 1
ATOM 1470 C C . LYS A 1 184 ? -17.162 -18.254 8.280 1.00 96.31 184 LYS A C 1
ATOM 1472 O O . LYS A 1 184 ? -17.557 -19.344 7.871 1.00 96.31 184 LYS A O 1
ATOM 1477 N N . TYR A 1 185 ? -16.013 -17.710 7.877 1.00 94.69 185 TYR A N 1
ATOM 1478 C CA . TYR A 1 185 ? -15.080 -18.371 6.956 1.00 94.69 185 TYR A CA 1
ATOM 1479 C C . TYR A 1 185 ? -13.973 -19.151 7.678 1.00 94.69 185 TYR A C 1
ATOM 1481 O O . TYR A 1 185 ? -13.574 -20.211 7.200 1.00 94.69 185 TYR A O 1
ATOM 1489 N N . TRP A 1 186 ? -13.515 -18.657 8.829 1.00 96.19 186 TRP A N 1
ATOM 1490 C CA . TRP A 1 186 ? -12.465 -19.247 9.662 1.00 96.19 186 TRP A CA 1
ATOM 1491 C C . TRP A 1 186 ? -1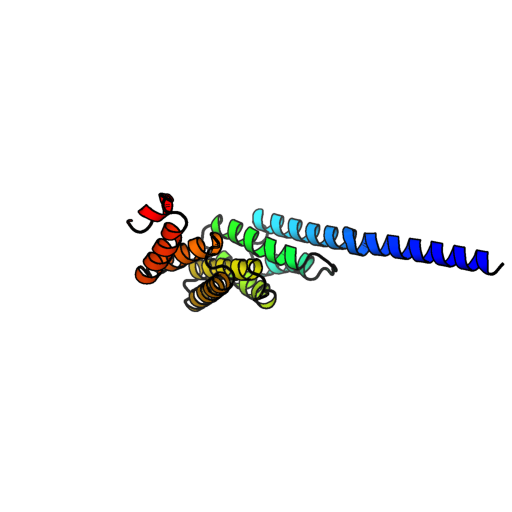2.945 -19.366 11.116 1.00 96.19 186 TRP A C 1
ATOM 1493 O O . TRP A 1 186 ? -12.522 -18.598 11.982 1.00 96.19 186 TRP A O 1
ATOM 1503 N N . PRO A 1 187 ? -13.842 -20.323 11.408 1.00 95.62 187 PRO A N 1
ATOM 1504 C CA . PRO A 1 187 ? -14.450 -20.470 12.732 1.00 95.62 187 PRO A CA 1
ATOM 1505 C C . PRO A 1 187 ? -13.450 -20.837 13.829 1.00 95.62 187 PRO A C 1
ATOM 1507 O O . PRO A 1 187 ? -13.746 -20.635 15.004 1.00 95.62 187 PRO A O 1
ATOM 1510 N N . ASP A 1 188 ? -12.272 -21.344 13.468 1.00 95.88 188 ASP A N 1
ATOM 1511 C CA . ASP A 1 188 ? -11.227 -21.767 14.404 1.00 95.88 188 ASP A CA 1
ATOM 1512 C C . ASP A 1 188 ? -10.182 -20.674 14.686 1.00 95.88 188 ASP A C 1
ATOM 1514 O O . ASP A 1 188 ? -9.212 -20.919 15.402 1.00 95.88 188 ASP A O 1
ATOM 1518 N N . ASP A 1 189 ? -10.364 -19.455 14.165 1.00 93.94 189 ASP A N 1
ATOM 1519 C CA . ASP A 1 189 ? -9.449 -18.345 14.436 1.00 93.94 189 ASP A CA 1
ATOM 1520 C C . ASP A 1 189 ? -9.629 -17.791 15.863 1.00 93.94 189 ASP A C 1
ATOM 1522 O O . ASP A 1 189 ? -10.412 -16.872 16.127 1.00 93.94 189 ASP A O 1
ATOM 1526 N N . GLU A 1 190 ? -8.871 -18.358 16.803 1.00 91.62 190 GLU A N 1
ATOM 1527 C CA . GLU A 1 190 ? -8.849 -17.941 18.210 1.00 91.62 190 GLU A CA 1
ATOM 1528 C C . GLU A 1 190 ? -8.400 -16.488 18.413 1.00 91.62 190 GLU A C 1
ATOM 1530 O O . GLU A 1 190 ? -8.860 -15.822 19.351 1.00 91.62 190 GLU A O 1
ATOM 1535 N N . SER A 1 191 ? -7.545 -15.965 17.526 1.00 91.06 191 SER A N 1
ATOM 1536 C CA . SER A 1 191 ? -7.081 -14.581 17.629 1.00 91.06 191 SER A CA 1
ATOM 1537 C C . SER A 1 191 ? -8.254 -13.619 17.476 1.00 91.06 191 SER A C 1
ATOM 1539 O O . SER A 1 191 ? -8.414 -12.707 18.280 1.00 91.06 191 SER A O 1
ATOM 1541 N N . VAL A 1 192 ? -9.157 -13.901 16.537 1.00 92.69 192 VAL A N 1
ATOM 1542 C CA . VAL A 1 192 ? -10.334 -13.078 16.244 1.00 92.69 192 VAL A CA 1
ATOM 1543 C C . VAL A 1 192 ? -11.450 -13.284 17.269 1.00 92.69 192 VAL A C 1
ATOM 1545 O O . VAL A 1 192 ? -12.142 -12.328 17.622 1.00 92.69 192 VAL A O 1
ATOM 1548 N N . LYS A 1 193 ? -11.609 -14.494 17.826 1.00 90.62 193 LYS A N 1
ATOM 1549 C CA . LYS A 1 193 ? -12.601 -14.772 18.889 1.00 90.62 193 LYS A CA 1
ATOM 1550 C C . LYS A 1 193 ? -12.392 -13.934 20.150 1.00 90.62 193 LYS A C 1
ATOM 1552 O O . LYS A 1 193 ? -13.351 -13.662 20.878 1.00 90.62 193 LYS A O 1
ATOM 1557 N N . THR A 1 194 ? -11.146 -13.574 20.440 1.00 89.00 194 THR A N 1
ATOM 1558 C CA . THR A 1 194 ? -10.752 -12.900 21.686 1.00 89.00 194 THR A CA 1
ATOM 1559 C C . THR A 1 194 ? -10.483 -11.405 21.506 1.00 89.00 194 THR A C 1
ATOM 1561 O O . THR A 1 194 ? -10.470 -10.666 22.486 1.00 89.00 194 THR A O 1
ATOM 1564 N N . ILE A 1 195 ? -10.366 -10.937 20.262 1.00 85.81 195 ILE A N 1
ATOM 1565 C CA . ILE A 1 195 ? -9.828 -9.618 19.899 1.00 85.81 195 ILE A CA 1
ATOM 1566 C C . ILE A 1 195 ? -10.665 -8.398 20.337 1.00 85.81 195 ILE A C 1
ATOM 1568 O O . ILE A 1 195 ? -10.144 -7.282 20.375 1.00 85.81 195 ILE A O 1
ATOM 1572 N N . LEU A 1 196 ? -11.956 -8.600 20.628 1.00 78.31 196 LEU A N 1
ATO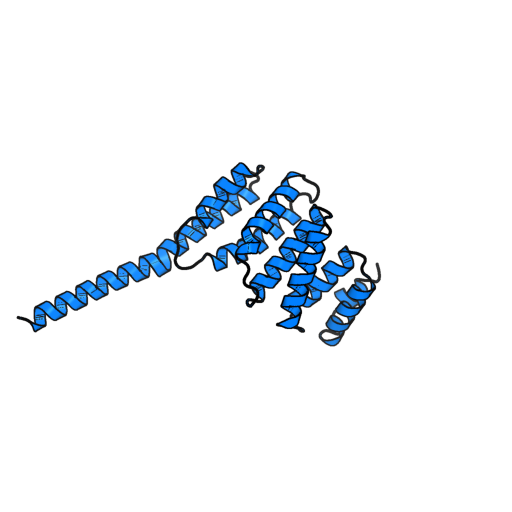M 1573 C CA . LEU A 1 196 ? -12.907 -7.563 21.072 1.00 78.31 196 LEU A CA 1
ATOM 1574 C C . LEU A 1 196 ? -13.306 -7.704 22.552 1.00 78.31 196 LEU A C 1
ATOM 1576 O O . LEU A 1 196 ? -14.200 -7.009 23.012 1.00 78.31 196 LEU A O 1
ATOM 1580 N N . LYS A 1 197 ? -12.702 -8.643 23.291 1.00 67.81 197 LYS A N 1
ATOM 1581 C CA . LYS A 1 197 ? -13.012 -8.890 24.712 1.00 67.81 197 LYS A CA 1
ATOM 1582 C C . LYS A 1 197 ? -12.060 -8.164 25.676 1.00 67.81 197 LYS A C 1
ATOM 1584 O O . LYS A 1 197 ? -12.113 -8.432 26.874 1.00 67.81 197 LYS A O 1
ATOM 1589 N N . GLN A 1 198 ? -11.172 -7.323 25.149 1.00 54.38 198 GLN A N 1
ATOM 1590 C CA . GLN A 1 198 ? -10.195 -6.511 25.882 1.00 54.38 198 GLN A CA 1
ATOM 1591 C C . GLN A 1 198 ? -10.592 -5.046 25.789 1.00 54.38 198 GLN A C 1
ATOM 1593 O O . GLN A 1 198 ? -10.449 -4.356 26.819 1.00 54.38 198 GLN A O 1
#

pLDDT: mean 82.83, std 12.98, range [50.66, 97.56]

Foldseek 3Di:
DVVVVVVVVVVVVVVVVVVVCCCQVPVQQVVLVVLLVQLLVCVLVVVPLDPVSNCVSPVVSQVRDHPDCNVVSLLCVLVSLLVSLVVPDLADPSSLVVLVVNLVVSVVVQDLPDLSSLLSQLSSLLSNCSSPVDVVSLVRNVVSLVSSCVVPVPDVSSLVSQLVSCVVVVVVVSNVVSLVSNCVVVVPPPCSVCVPVD

Radius of gyration: 22.55 Å; chains: 1; bounding box: 44×40×81 Å

Secondary structure (DSSP, 8-state):
-HHHHHHHHHHHHHHHHHHHHHIIIIIHHHHHHHHHHHHHHHHHTT---SHHHHHHHHHHHHSS--SS-HHHHHHHHHHHHHHHHHHS-TT-HHHHHHHHHHHHHHGGG--TT-HHHHHHHHHHHHHHHHHH--HHHHHHHHHHHHHHHHH-TT-HHHHHHHHHHHHHHT-HHHHHHHHHHHHHH-TT-HHHHHTT--